Protein AF-A0A0J1E9P4-F1 (afdb_monomer_lite)

Organism: Rhodopirellula islandica (NCBI:txid595434)

Radius of gyration: 26.01 Å; chains: 1; bounding box: 64×40×76 Å

Foldseek 3Di:
DVLLVLLLVQLVVLLVVLVCCLVCVLLLLQQPAPSVDLLSSLLSSLVSLLLSLLSNQADSVVSLVSLLVVLVVQLVVLVVCLVVVPPNVVPGPPDPRCPSNVVSVVSNVVSVVCVPPDDDDDDDDPVVVCVRRVVSNVVSNVRSVCSSVSSSVSVCVCCPPVNNHPPQAPSLAQHFDVCCVPPLVVVLADPQFWAKEWEAELPDPVLQVLQVLCCVLCVPVLVPHWYWAWQFDVQWIAIDTSHHDVDDDDRDPSRIDGDDDDGRRDAQPRKIFTTGSSGTNAIDHDPRSVVLSVPSCSNVVRNVSNVD

pLDDT: mean 75.36, std 14.4, range [33.94, 95.38]

Sequence (308 aa):
MLFDAGRICLSVLLMLTAALKMLGASAVLGSGGLLASPVRLSLAVGFEVFAAVLIAMAPPRFAHRFALLVFSALACIAAWAWLTQADCGCFGARTPKGVPLIVDLAVVGLLLCSRGLGQHQLREGFNLLRRHLFMPAGIAVTAGLLAAGGTMWQIERISSPNEIPTWFGDNLIGMWFPLLCDEKFAEAMPATGDALVVMLRPDCEHCREVAAEWESRNAGQRDALSVIGISVAEGRWTVMPNEVSPMPIGAGDEFVITWEDTEEPFIAAPTFIAVRDRIVVGVATGKDASELIETNDWIRKLFGAADE

Secondary structure (DSSP, 8-state):
-HHHHHHHHHHHHHHHHHHHHHHTHHHHHHTTSTT-SHHHHHHHHHHHHHHHHHHHHS-HHHHHHHHHHHHHHHHHHHHHHHHHT---GGG-TTSPTTHHHHHHHHHHHHHHHHGGG--------HHHHHHHHHHHHHHHHHHHHHHHHHHHHHHHHHTSTTS--TTSSGGGTTSB-GGGGSHHHHHHS-TT--EEEEEE-TT-HHHHHHHHHHHHHHTTTTTTS-EEEEEEETTEEEEEET---SS-SS--GGGEEE-SSS-PPP--SSEEEEEETTEEEEEEETHHHHHHHHSTTHHHHHHHTT--

Structure (mmCIF, N/CA/C/O backbone):
data_AF-A0A0J1E9P4-F1
#
_entry.id   AF-A0A0J1E9P4-F1
#
loop_
_atom_site.group_PDB
_atom_site.id
_atom_site.type_symbol
_atom_site.label_atom_id
_atom_site.label_alt_id
_atom_site.label_comp_id
_atom_site.label_asym_id
_atom_site.label_entity_id
_atom_site.label_seq_id
_atom_site.pdbx_PDB_ins_code
_atom_site.Cartn_x
_atom_site.Cartn_y
_atom_site.Cartn_z
_atom_site.occupancy
_atom_site.B_iso_or_equiv
_atom_site.auth_seq_id
_atom_site.auth_comp_id
_atom_site.auth_asym_id
_atom_site.auth_atom_id
_atom_site.pdbx_PDB_model_num
ATOM 1 N N . MET A 1 1 ? 11.307 -2.568 -37.250 1.00 51.44 1 MET A N 1
ATOM 2 C CA . MET A 1 1 ? 9.830 -2.506 -37.134 1.00 51.44 1 MET A CA 1
ATOM 3 C C . MET A 1 1 ? 9.288 -3.374 -36.000 1.00 51.44 1 MET A C 1
ATOM 5 O O . MET A 1 1 ? 8.911 -2.793 -34.996 1.00 51.44 1 MET A O 1
ATOM 9 N N . LEU A 1 2 ? 9.287 -4.717 -36.074 1.00 57.09 2 LEU A N 1
ATOM 10 C CA . LEU A 1 2 ? 8.766 -5.574 -34.980 1.00 57.09 2 LEU A CA 1
ATOM 11 C C . LEU A 1 2 ? 9.495 -5.370 -33.636 1.00 57.09 2 LEU A C 1
ATOM 13 O O . LEU A 1 2 ? 8.858 -5.259 -32.593 1.00 57.09 2 LEU A O 1
ATOM 17 N N . PHE A 1 3 ? 10.825 -5.249 -33.671 1.00 64.19 3 PHE A N 1
ATOM 18 C CA . PHE A 1 3 ? 11.626 -4.976 -32.474 1.00 64.19 3 PHE A CA 1
ATOM 19 C C . PHE A 1 3 ? 11.358 -3.578 -31.883 1.00 64.19 3 PHE A C 1
ATOM 21 O O . PHE A 1 3 ? 11.290 -3.420 -30.667 1.00 64.19 3 PHE A O 1
ATOM 28 N N . ASP A 1 4 ? 11.148 -2.571 -32.736 1.00 71.38 4 ASP A N 1
ATOM 29 C CA . ASP A 1 4 ? 10.862 -1.200 -32.293 1.00 71.38 4 ASP A CA 1
ATOM 30 C C . ASP A 1 4 ? 9.497 -1.106 -31.606 1.00 71.38 4 ASP A C 1
ATOM 32 O O . ASP A 1 4 ? 9.381 -0.464 -30.564 1.00 71.38 4 ASP A O 1
ATOM 36 N N . ALA A 1 5 ? 8.490 -1.809 -32.137 1.00 79.38 5 ALA A N 1
ATOM 37 C CA . ALA A 1 5 ? 7.164 -1.895 -31.534 1.00 79.38 5 ALA A CA 1
ATOM 38 C C . ALA A 1 5 ? 7.195 -2.613 -30.173 1.00 79.38 5 ALA A C 1
ATOM 40 O O . ALA A 1 5 ? 6.628 -2.109 -29.206 1.00 79.38 5 ALA A O 1
ATOM 41 N N . GLY A 1 6 ? 7.914 -3.739 -30.062 1.00 81.69 6 GLY A N 1
ATOM 42 C CA . GLY A 1 6 ? 8.057 -4.471 -28.796 1.00 81.69 6 GLY A CA 1
ATOM 43 C C . GLY A 1 6 ? 8.773 -3.659 -27.713 1.00 81.69 6 GLY A C 1
ATOM 44 O O . GLY A 1 6 ? 8.356 -3.648 -26.557 1.00 81.69 6 GLY A O 1
ATOM 45 N N . ARG A 1 7 ? 9.807 -2.906 -28.096 1.00 83.75 7 ARG A N 1
ATOM 46 C CA . ARG A 1 7 ? 10.549 -2.009 -27.201 1.00 83.75 7 ARG A CA 1
ATOM 47 C C . ARG A 1 7 ? 9.686 -0.866 -26.667 1.00 83.75 7 ARG A C 1
ATOM 49 O O . ARG A 1 7 ? 9.737 -0.570 -25.476 1.00 83.75 7 ARG A O 1
ATOM 56 N N . ILE A 1 8 ? 8.898 -0.238 -27.539 1.00 86.69 8 ILE A N 1
ATOM 57 C CA . ILE A 1 8 ? 7.969 0.829 -27.148 1.00 86.69 8 ILE A CA 1
ATOM 58 C C . ILE A 1 8 ? 6.875 0.261 -26.244 1.00 86.69 8 ILE A C 1
ATOM 60 O O . ILE A 1 8 ? 6.605 0.839 -25.199 1.00 86.69 8 ILE A O 1
ATOM 64 N N . CYS A 1 9 ? 6.306 -0.897 -26.586 1.00 88.31 9 CYS A N 1
ATOM 65 C CA . CYS A 1 9 ? 5.292 -1.554 -25.763 1.00 88.31 9 CYS A CA 1
ATOM 66 C C . CYS A 1 9 ? 5.812 -1.867 -24.352 1.00 88.31 9 CYS A C 1
ATOM 68 O O . CYS A 1 9 ? 5.126 -1.593 -23.373 1.00 88.31 9 CYS A O 1
ATOM 70 N N . LEU A 1 10 ? 7.038 -2.390 -24.240 1.00 88.56 10 LEU A N 1
ATOM 71 C CA . LEU A 1 10 ? 7.665 -2.689 -22.953 1.00 88.56 10 LEU A CA 1
ATOM 72 C C . LEU A 1 10 ? 7.911 -1.423 -22.122 1.00 88.56 10 LEU A C 1
ATOM 74 O O . LEU A 1 10 ? 7.668 -1.413 -20.920 1.00 88.56 10 LEU A O 1
ATOM 78 N N . SER A 1 11 ? 8.362 -0.347 -22.770 1.00 91.06 11 SER A N 1
ATOM 79 C CA . SER A 1 11 ? 8.547 0.958 -22.129 1.00 91.06 11 SER A CA 1
ATOM 80 C C . SER A 1 11 ? 7.221 1.535 -21.621 1.00 91.06 11 SER A C 1
ATOM 82 O O . SER A 1 11 ? 7.130 1.939 -20.465 1.00 91.06 11 SER A O 1
ATOM 84 N N . VAL A 1 12 ? 6.168 1.503 -22.443 1.00 91.12 12 VAL A N 1
ATOM 85 C CA . VAL A 1 12 ? 4.822 1.959 -22.060 1.00 91.12 12 VAL A CA 1
ATOM 86 C C . VAL A 1 12 ? 4.275 1.140 -20.894 1.00 91.12 12 VAL A C 1
ATOM 88 O O . VAL A 1 12 ? 3.722 1.716 -19.962 1.00 91.12 12 VAL A O 1
ATOM 91 N N . LEU A 1 13 ? 4.464 -0.182 -20.910 1.00 89.75 13 LEU A N 1
ATOM 92 C CA . LEU A 1 13 ? 4.028 -1.053 -19.822 1.00 89.75 13 LEU A CA 1
ATOM 93 C C . LEU A 1 13 ? 4.714 -0.681 -18.501 1.00 89.75 13 LEU A C 1
ATOM 95 O O . LEU A 1 13 ? 4.027 -0.510 -17.502 1.00 89.75 13 LEU A O 1
ATOM 99 N N . LEU A 1 14 ? 6.037 -0.486 -18.509 1.00 91.06 14 LEU A N 1
ATOM 100 C CA . LEU A 1 14 ? 6.797 -0.066 -17.324 1.00 91.06 14 LEU A CA 1
ATOM 101 C C . LEU A 1 14 ? 6.376 1.322 -16.812 1.00 91.06 14 LEU A C 1
ATOM 103 O O . LEU A 1 14 ? 6.280 1.539 -15.608 1.00 91.06 14 LEU A O 1
ATOM 107 N N . MET A 1 15 ? 6.078 2.264 -17.711 1.00 91.38 15 MET A N 1
ATOM 108 C CA . MET A 1 15 ? 5.541 3.573 -17.316 1.00 91.38 15 MET A CA 1
ATOM 109 C C . MET A 1 15 ? 4.156 3.451 -16.678 1.00 91.38 15 MET A C 1
ATOM 111 O O . MET A 1 15 ? 3.872 4.127 -15.690 1.00 91.38 15 MET A O 1
ATOM 115 N N . LEU A 1 16 ? 3.297 2.583 -17.219 1.00 90.25 16 LEU A N 1
ATOM 116 C CA . LEU A 1 16 ? 1.965 2.336 -16.675 1.00 90.25 16 LEU A CA 1
ATOM 117 C C . LEU A 1 16 ? 2.051 1.688 -15.287 1.00 90.25 16 LEU A C 1
ATOM 119 O O . LEU A 1 16 ? 1.357 2.121 -14.372 1.00 90.25 16 LEU A O 1
ATOM 123 N N . THR A 1 17 ? 2.925 0.695 -15.097 1.00 88.62 17 THR A N 1
ATOM 124 C CA . THR A 1 17 ? 3.113 0.059 -13.785 1.00 88.62 17 THR A CA 1
ATOM 125 C C . THR A 1 17 ? 3.684 1.025 -12.755 1.00 88.62 17 THR A C 1
ATOM 127 O O . THR A 1 17 ? 3.263 0.976 -11.599 1.00 88.62 17 THR A O 1
ATOM 130 N N . ALA A 1 18 ? 4.587 1.918 -13.163 1.00 88.62 18 ALA A N 1
ATOM 131 C CA . ALA A 1 18 ? 5.141 2.956 -12.303 1.00 88.62 18 ALA A CA 1
ATOM 132 C C . ALA A 1 18 ? 4.056 3.957 -11.876 1.00 88.62 18 ALA A C 1
ATOM 134 O O . ALA A 1 18 ? 3.918 4.256 -10.691 1.00 88.62 18 ALA A O 1
ATOM 135 N N . ALA A 1 19 ? 3.232 4.413 -12.826 1.00 90.31 19 ALA A N 1
ATOM 136 C CA . ALA A 1 19 ? 2.117 5.316 -12.555 1.00 90.31 19 ALA A CA 1
ATOM 137 C C . ALA A 1 19 ? 1.072 4.677 -11.628 1.00 90.31 19 ALA A C 1
ATOM 139 O O . ALA A 1 19 ? 0.633 5.314 -10.675 1.00 90.31 19 ALA A O 1
ATOM 140 N N . LEU A 1 20 ? 0.715 3.408 -11.854 1.00 86.31 20 LEU A N 1
ATOM 141 C CA . LEU A 1 20 ? -0.214 2.677 -10.989 1.00 86.31 20 LEU A CA 1
ATOM 142 C C . LEU A 1 20 ? 0.324 2.528 -9.559 1.00 86.31 20 LEU A C 1
ATOM 144 O O . LEU A 1 20 ? -0.437 2.700 -8.613 1.00 86.31 20 LEU A O 1
ATOM 148 N N . LYS A 1 21 ? 1.627 2.269 -9.382 1.00 86.00 21 LYS A N 1
ATOM 149 C CA . LYS A 1 21 ? 2.263 2.212 -8.053 1.00 86.00 21 LYS A CA 1
ATOM 150 C C . LYS A 1 21 ? 2.298 3.571 -7.359 1.00 86.00 21 LYS A C 1
ATOM 152 O O . LYS A 1 21 ? 2.090 3.635 -6.154 1.00 86.00 21 LYS A O 1
ATOM 157 N N . MET A 1 22 ? 2.552 4.640 -8.111 1.00 83.88 22 MET A N 1
ATOM 158 C CA . MET A 1 22 ? 2.572 6.002 -7.581 1.00 83.88 22 MET A CA 1
ATOM 159 C C . MET A 1 22 ? 1.169 6.469 -7.163 1.00 83.88 22 MET A C 1
ATOM 161 O O . MET A 1 22 ? 1.009 7.026 -6.082 1.00 83.88 22 MET A O 1
ATOM 165 N N . LEU A 1 23 ? 0.145 6.219 -7.989 1.00 81.62 23 LEU A N 1
ATOM 166 C CA . LEU A 1 23 ? -1.247 6.587 -7.696 1.00 81.62 23 LEU A CA 1
ATOM 167 C C . LEU A 1 23 ? -1.871 5.693 -6.615 1.00 81.62 23 LEU A C 1
ATOM 169 O O . LEU A 1 23 ? -2.637 6.173 -5.789 1.00 81.62 23 LEU A O 1
ATOM 173 N N . GLY A 1 24 ? -1.528 4.404 -6.605 1.00 75.00 24 GLY A N 1
ATOM 174 C CA . GLY A 1 24 ? -1.976 3.421 -5.618 1.00 75.00 24 GLY A CA 1
ATOM 175 C C . GLY A 1 24 ? -1.042 3.273 -4.416 1.00 75.00 24 GLY A C 1
ATOM 176 O O . GLY A 1 24 ? -1.053 2.218 -3.782 1.00 75.00 24 GLY A O 1
ATOM 177 N N . ALA A 1 25 ? -0.210 4.277 -4.118 1.00 76.25 25 ALA A N 1
ATOM 178 C CA . ALA A 1 25 ? 0.846 4.166 -3.112 1.00 76.25 25 ALA A CA 1
ATOM 179 C C . ALA A 1 25 ? 0.311 3.762 -1.729 1.00 76.25 25 ALA A C 1
ATOM 181 O O . ALA A 1 25 ? 0.909 2.912 -1.079 1.00 76.25 25 ALA A O 1
ATOM 182 N N . SER A 1 26 ? -0.846 4.285 -1.314 1.00 66.50 26 SER A N 1
ATOM 183 C CA . SER A 1 26 ? -1.499 3.920 -0.047 1.00 66.50 26 SER A CA 1
ATOM 184 C C . SER A 1 26 ? -1.820 2.425 0.039 1.00 66.50 26 SER A C 1
ATOM 186 O O . SER A 1 26 ? -1.438 1.762 1.000 1.00 66.50 26 SER A O 1
ATOM 188 N N . ALA A 1 27 ? -2.451 1.871 -0.998 1.00 65.69 27 ALA A N 1
ATOM 189 C CA . ALA A 1 27 ? -2.798 0.455 -1.061 1.00 65.69 27 ALA A CA 1
ATOM 190 C C . ALA A 1 27 ? -1.552 -0.445 -1.105 1.00 65.69 27 ALA A C 1
ATOM 192 O O . ALA A 1 27 ? -1.532 -1.513 -0.496 1.00 65.69 27 ALA A O 1
ATOM 193 N N . VAL A 1 28 ? -0.494 -0.018 -1.804 1.00 68.25 28 VAL A N 1
ATOM 194 C CA . VAL A 1 28 ? 0.769 -0.768 -1.869 1.00 68.25 28 VAL A CA 1
ATOM 195 C C . VAL A 1 28 ? 1.484 -0.753 -0.516 1.00 68.25 28 VAL A C 1
ATOM 197 O O . VAL A 1 28 ? 1.951 -1.805 -0.075 1.00 68.25 28 VAL A O 1
ATOM 200 N N . LEU A 1 29 ? 1.512 0.395 0.166 1.00 67.50 29 LEU A N 1
ATOM 201 C CA . LEU A 1 29 ? 2.103 0.538 1.497 1.00 67.50 29 LEU A CA 1
ATOM 202 C C . LEU A 1 29 ? 1.351 -0.286 2.553 1.00 67.50 29 LEU A C 1
ATOM 204 O O . LEU A 1 29 ? 1.986 -0.990 3.334 1.00 67.50 29 LEU A O 1
ATOM 208 N N . GLY A 1 30 ? 0.015 -0.292 2.512 1.00 55.44 30 GLY A N 1
ATOM 209 C CA . GLY A 1 30 ? -0.826 -1.074 3.427 1.00 55.44 30 GLY A CA 1
ATOM 210 C C . GLY A 1 30 ? -0.816 -2.588 3.180 1.00 55.44 30 GLY A C 1
ATOM 211 O O . GLY A 1 30 ? -1.241 -3.357 4.032 1.00 55.44 30 GLY A O 1
ATOM 212 N N . SER A 1 31 ? -0.301 -3.052 2.037 1.00 59.81 31 SER A N 1
ATOM 213 C CA . SER A 1 31 ? -0.363 -4.470 1.651 1.00 59.81 31 SER A CA 1
ATOM 214 C C . SER A 1 31 ? 0.650 -5.397 2.346 1.00 59.81 31 SER A C 1
ATOM 216 O O . SER A 1 31 ? 0.695 -6.586 2.022 1.00 59.81 31 SER A O 1
ATOM 218 N N . GLY A 1 32 ? 1.491 -4.869 3.247 1.00 55.84 32 GLY A N 1
ATOM 219 C CA . GLY A 1 32 ? 2.458 -5.646 4.043 1.00 55.84 32 GLY A CA 1
ATOM 220 C C . GLY A 1 32 ? 3.611 -6.284 3.250 1.00 55.84 32 GLY A C 1
ATOM 221 O O . GLY A 1 32 ? 4.328 -7.134 3.771 1.00 55.84 32 GLY A O 1
ATOM 222 N N . GLY A 1 33 ? 3.792 -5.914 1.979 1.00 62.91 33 GLY A N 1
ATOM 223 C CA . GLY A 1 33 ? 4.762 -6.527 1.072 1.00 62.91 33 GLY A CA 1
ATOM 224 C C . GLY A 1 33 ? 6.170 -5.902 1.022 1.00 62.91 33 GLY A C 1
ATOM 225 O O . GLY A 1 33 ? 6.517 -5.005 1.781 1.00 62.91 33 GLY A O 1
ATOM 226 N N . LEU A 1 34 ? 7.016 -6.331 0.071 1.00 66.38 34 LEU A N 1
ATOM 227 C CA . LEU A 1 34 ? 8.376 -5.794 -0.130 1.00 66.38 34 LEU A CA 1
ATOM 228 C C . LEU A 1 34 ? 8.359 -4.286 -0.429 1.00 66.38 34 LEU A C 1
ATOM 230 O O . LEU A 1 34 ? 9.276 -3.568 -0.030 1.00 66.38 34 LEU A O 1
ATOM 234 N N . LEU A 1 35 ? 7.308 -3.819 -1.107 1.00 72.06 35 LEU A N 1
ATOM 235 C CA . LEU A 1 35 ? 7.077 -2.408 -1.409 1.00 72.06 35 LEU A CA 1
ATOM 236 C C . LEU A 1 35 ? 6.314 -1.667 -0.298 1.00 72.06 35 LEU A C 1
ATOM 238 O O . LEU A 1 35 ? 5.990 -0.502 -0.489 1.00 72.06 35 LEU A O 1
ATOM 242 N N . ALA A 1 36 ? 6.075 -2.286 0.866 1.00 66.56 36 ALA A N 1
ATOM 243 C CA . ALA A 1 36 ? 5.394 -1.640 1.994 1.00 66.56 36 ALA A CA 1
ATOM 244 C C . ALA A 1 36 ? 6.225 -0.542 2.685 1.00 66.56 36 ALA A C 1
ATOM 246 O O . ALA A 1 36 ? 5.761 0.121 3.603 1.00 66.56 36 ALA A O 1
ATOM 247 N N . SER A 1 37 ? 7.468 -0.332 2.247 1.00 77.50 37 SER A N 1
ATOM 248 C CA . SER A 1 37 ? 8.304 0.777 2.699 1.00 77.50 37 SER A CA 1
ATOM 249 C C . SER A 1 37 ? 8.244 1.922 1.684 1.00 77.50 37 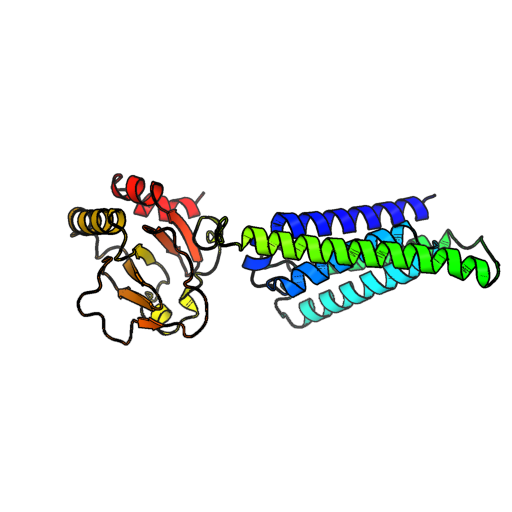SER A C 1
ATOM 251 O O . SER A 1 37 ? 8.522 1.672 0.506 1.00 77.50 37 SER A O 1
ATOM 253 N N . PRO A 1 38 ? 8.007 3.176 2.118 1.00 78.00 38 PRO A N 1
ATOM 254 C CA . PRO A 1 38 ? 8.042 4.355 1.250 1.00 78.00 38 PRO A CA 1
ATOM 255 C C . PRO A 1 38 ? 9.308 4.446 0.397 1.00 78.00 38 PRO A C 1
ATOM 257 O O . PRO A 1 38 ? 9.245 4.669 -0.811 1.00 78.00 38 PRO A O 1
ATOM 260 N N . VAL A 1 39 ? 10.462 4.166 1.009 1.00 83.44 39 VAL A N 1
ATOM 261 C CA . VAL A 1 39 ? 11.764 4.172 0.332 1.00 83.44 39 VAL A CA 1
ATOM 262 C C . VAL A 1 39 ? 11.820 3.090 -0.745 1.00 83.44 39 VAL A C 1
ATOM 264 O O . VAL A 1 39 ? 12.244 3.353 -1.867 1.00 83.44 39 VAL A O 1
ATOM 267 N N . ARG A 1 40 ? 11.364 1.869 -0.441 1.00 83.56 40 ARG A N 1
ATOM 268 C CA . ARG A 1 40 ? 11.386 0.757 -1.405 1.00 83.56 40 ARG A CA 1
ATOM 269 C C . ARG A 1 40 ? 10.411 0.985 -2.558 1.00 83.56 40 ARG A C 1
ATOM 271 O O . ARG A 1 40 ? 10.771 0.716 -3.700 1.00 83.56 40 ARG A O 1
ATOM 278 N N . LEU A 1 41 ? 9.219 1.513 -2.276 1.00 83.88 41 LEU A N 1
ATOM 279 C CA . LEU A 1 41 ? 8.231 1.882 -3.289 1.00 83.88 41 LEU A CA 1
ATOM 280 C C . LEU A 1 41 ? 8.761 2.987 -4.212 1.00 83.88 41 LEU A C 1
ATOM 282 O O . LEU A 1 41 ? 8.722 2.834 -5.431 1.00 83.88 41 LEU A O 1
ATOM 286 N N . SER A 1 42 ? 9.323 4.054 -3.640 1.00 90.00 42 SER A N 1
ATOM 287 C CA . SER A 1 42 ? 9.941 5.155 -4.387 1.00 90.00 42 SER A CA 1
ATOM 288 C C . SER A 1 42 ? 11.083 4.666 -5.287 1.00 90.00 42 SER A C 1
ATOM 290 O O . SER A 1 42 ? 11.122 4.996 -6.474 1.00 90.00 42 SER A O 1
ATOM 292 N N . LEU A 1 43 ? 11.968 3.805 -4.768 1.00 89.31 43 LEU A N 1
ATOM 293 C CA . LEU A 1 43 ? 13.049 3.203 -5.553 1.00 89.31 43 LEU A CA 1
ATOM 294 C C . LEU A 1 43 ? 12.523 2.309 -6.681 1.00 89.31 43 LEU A C 1
ATOM 296 O O . LEU A 1 43 ? 13.064 2.355 -7.784 1.00 89.31 43 LEU A O 1
ATOM 300 N N . ALA A 1 44 ? 11.473 1.522 -6.434 1.00 90.38 44 ALA A N 1
ATOM 301 C CA . ALA A 1 44 ? 10.862 0.673 -7.453 1.00 90.38 44 ALA A CA 1
ATOM 302 C C . ALA A 1 44 ? 10.238 1.504 -8.586 1.00 90.38 44 ALA A C 1
ATOM 304 O O . ALA A 1 44 ? 10.522 1.249 -9.756 1.00 90.38 44 ALA A O 1
ATOM 305 N N . VAL A 1 45 ? 9.461 2.540 -8.253 1.00 91.44 45 VAL A N 1
ATOM 306 C CA . VAL A 1 45 ? 8.872 3.464 -9.239 1.00 91.44 45 VAL A CA 1
ATOM 307 C C . VAL A 1 45 ? 9.963 4.195 -10.026 1.00 91.44 45 VAL A C 1
ATOM 309 O O . VAL A 1 45 ? 9.912 4.253 -11.256 1.00 91.44 45 VAL A O 1
ATOM 312 N N . GLY A 1 46 ? 10.989 4.702 -9.338 1.00 93.12 46 GLY A N 1
ATOM 313 C CA . GLY A 1 46 ? 12.127 5.363 -9.973 1.00 93.12 46 GLY A CA 1
ATOM 314 C C . GLY A 1 46 ? 12.890 4.442 -10.925 1.00 93.12 46 GLY A C 1
ATOM 315 O O . GLY A 1 46 ? 13.234 4.847 -12.038 1.00 93.12 46 GLY A O 1
ATOM 316 N N . PHE A 1 47 ? 13.115 3.188 -10.527 1.00 94.19 47 PHE A N 1
ATOM 317 C CA . PHE A 1 47 ? 13.766 2.189 -11.368 1.00 94.19 47 PHE A CA 1
ATOM 318 C C . PHE A 1 47 ? 12.923 1.813 -12.593 1.00 94.19 47 PHE A C 1
ATOM 320 O O . PHE A 1 47 ? 13.473 1.698 -13.687 1.00 94.19 47 PHE A O 1
ATOM 327 N N . GLU A 1 48 ? 11.604 1.662 -12.451 1.00 92.75 48 GLU A N 1
ATOM 328 C CA . GLU A 1 48 ? 10.705 1.367 -13.575 1.00 92.75 48 GLU A CA 1
ATOM 329 C C . GLU A 1 48 ? 10.707 2.490 -14.615 1.00 92.75 48 GLU A C 1
ATOM 331 O O . GLU A 1 48 ? 10.854 2.220 -15.809 1.00 92.75 48 GLU A O 1
ATOM 336 N N . VAL A 1 49 ? 10.647 3.750 -14.176 1.00 94.31 49 VAL A N 1
ATOM 337 C CA . VAL A 1 49 ? 10.728 4.919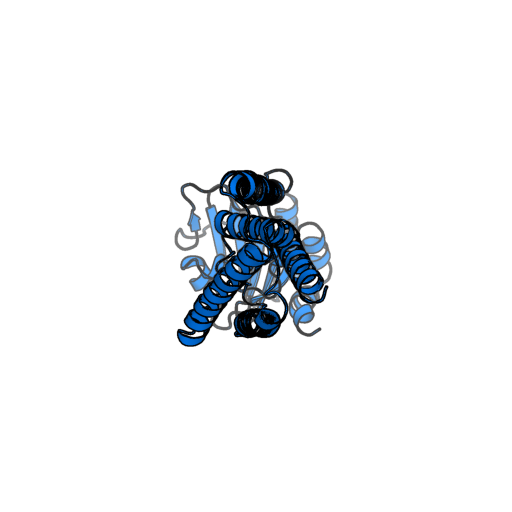 -15.068 1.00 94.31 49 VAL A CA 1
ATOM 338 C C . VAL A 1 49 ? 12.108 5.015 -15.722 1.00 94.31 49 VAL A C 1
ATOM 340 O O . VAL A 1 49 ? 12.203 5.218 -16.935 1.00 94.31 49 VAL A O 1
ATOM 343 N N . PHE A 1 50 ? 13.184 4.804 -14.958 1.00 95.38 50 PHE A N 1
ATOM 344 C CA . PHE A 1 50 ? 14.545 4.728 -15.495 1.00 95.38 50 PHE A CA 1
ATOM 345 C C . PHE A 1 50 ? 14.647 3.662 -16.594 1.00 95.38 50 PHE A C 1
ATOM 347 O O . PHE A 1 50 ? 15.115 3.944 -17.700 1.00 95.38 50 PHE A O 1
ATOM 354 N N . ALA A 1 51 ? 14.176 2.446 -16.315 1.00 93.75 51 ALA A N 1
ATOM 355 C CA . ALA A 1 51 ? 14.229 1.334 -17.250 1.00 93.75 51 ALA A CA 1
ATOM 356 C C . ALA A 1 51 ? 13.381 1.610 -18.498 1.00 93.75 51 ALA A C 1
ATOM 358 O O . ALA A 1 51 ? 13.856 1.382 -19.611 1.00 93.75 51 ALA A O 1
ATOM 359 N N . ALA A 1 52 ? 12.174 2.158 -18.342 1.00 94.00 52 ALA A N 1
ATOM 360 C CA . ALA A 1 52 ? 11.287 2.501 -19.447 1.00 94.00 52 ALA A CA 1
ATOM 361 C C . ALA A 1 52 ? 11.924 3.510 -20.411 1.00 94.00 52 ALA A C 1
ATOM 363 O O . ALA A 1 52 ? 11.947 3.283 -21.627 1.00 94.00 52 ALA A O 1
ATOM 364 N N . VAL A 1 53 ? 12.474 4.603 -19.876 1.00 93.06 53 VAL A N 1
ATOM 365 C CA . VAL A 1 53 ? 13.123 5.662 -20.661 1.00 93.06 53 VAL A CA 1
ATOM 366 C C . VAL A 1 53 ? 14.387 5.133 -21.334 1.00 93.06 53 VAL A C 1
ATOM 368 O O . VAL A 1 53 ? 14.600 5.361 -22.529 1.00 93.06 53 VAL A O 1
ATOM 371 N N . LEU A 1 54 ? 15.203 4.365 -20.607 1.00 91.81 54 LEU A N 1
ATOM 372 C CA . LEU A 1 54 ? 16.431 3.795 -21.151 1.00 91.81 54 LEU A CA 1
ATOM 373 C C . LEU A 1 54 ? 16.138 2.794 -22.274 1.00 91.81 54 LEU A C 1
ATOM 375 O O . LEU A 1 54 ? 16.788 2.839 -23.315 1.00 91.81 54 LEU A O 1
ATOM 379 N N . ILE A 1 55 ? 15.133 1.931 -22.110 1.00 90.44 55 ILE A N 1
ATOM 380 C CA . ILE A 1 55 ? 14.704 0.977 -23.139 1.00 90.44 55 ILE A CA 1
ATOM 381 C C . ILE A 1 55 ? 14.190 1.718 -24.379 1.00 90.44 55 ILE A C 1
ATOM 383 O O . ILE A 1 55 ? 14.556 1.345 -25.493 1.00 90.44 55 ILE A O 1
ATOM 387 N N . ALA A 1 56 ? 13.408 2.789 -24.222 1.00 90.31 56 ALA A N 1
ATOM 388 C CA . ALA A 1 56 ? 12.880 3.556 -25.351 1.00 90.31 56 ALA A CA 1
ATOM 389 C C . ALA A 1 56 ? 13.971 4.300 -26.142 1.00 90.31 56 ALA A C 1
ATOM 391 O O . ALA A 1 56 ? 13.942 4.316 -27.376 1.00 90.31 56 ALA A O 1
ATOM 392 N N . MET A 1 57 ? 14.936 4.907 -25.448 1.00 86.94 57 MET A N 1
ATOM 393 C CA . MET A 1 57 ? 15.876 5.858 -26.050 1.00 86.94 57 MET A CA 1
ATOM 394 C C . MET A 1 57 ? 17.247 5.268 -26.392 1.00 86.94 57 MET A C 1
ATOM 396 O O . MET A 1 57 ? 17.917 5.772 -27.294 1.00 86.94 57 MET A O 1
ATOM 400 N N . ALA A 1 58 ? 17.697 4.224 -25.690 1.00 86.25 58 ALA A N 1
ATOM 401 C CA . ALA A 1 58 ? 19.027 3.668 -25.907 1.00 86.25 58 ALA A CA 1
ATOM 402 C C . ALA A 1 58 ? 19.132 2.912 -27.247 1.00 86.25 58 ALA A C 1
ATOM 404 O O . ALA A 1 58 ? 18.121 2.474 -27.812 1.00 86.25 58 ALA A O 1
ATOM 405 N N . PRO A 1 59 ? 20.362 2.699 -27.757 1.00 84.62 59 PRO A N 1
ATOM 406 C CA . PRO A 1 59 ? 20.581 1.924 -28.970 1.00 84.62 59 PRO A CA 1
ATOM 407 C C . PRO A 1 59 ? 19.937 0.531 -28.875 1.00 84.62 59 PRO A C 1
ATOM 409 O O . PRO A 1 59 ? 20.072 -0.117 -27.832 1.00 84.62 59 PRO A O 1
ATOM 412 N N . PRO A 1 60 ? 19.314 0.011 -29.951 1.00 82.62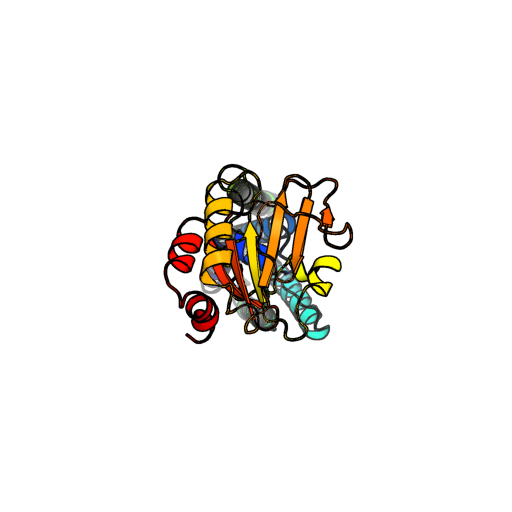 60 PRO A N 1
ATOM 413 C CA . PRO A 1 60 ? 18.513 -1.218 -29.916 1.00 82.62 60 PRO A CA 1
ATOM 414 C C . PRO A 1 60 ? 19.211 -2.412 -29.258 1.00 82.62 60 PRO A C 1
ATOM 416 O O . PRO A 1 60 ? 18.627 -3.104 -28.430 1.00 82.62 60 PRO A O 1
ATOM 419 N N . ARG A 1 61 ? 20.499 -2.622 -29.561 1.00 82.06 61 ARG A N 1
ATOM 420 C CA . ARG A 1 61 ? 21.299 -3.718 -28.987 1.00 82.06 61 ARG A CA 1
ATOM 421 C C . ARG A 1 61 ? 21.517 -3.571 -27.482 1.00 82.06 61 ARG A C 1
ATOM 423 O O . ARG A 1 61 ? 21.540 -4.575 -26.776 1.00 82.06 61 ARG A O 1
ATOM 430 N N . PHE A 1 62 ? 21.711 -2.343 -27.008 1.00 84.69 62 PHE A N 1
ATOM 431 C CA . PHE A 1 62 ? 21.882 -2.063 -25.587 1.00 84.69 62 PHE A CA 1
ATOM 432 C C . PHE A 1 62 ? 20.545 -2.185 -24.859 1.00 84.69 62 PHE A C 1
ATOM 434 O O . PHE A 1 62 ? 20.466 -2.941 -23.900 1.00 84.69 62 PHE A O 1
ATOM 441 N N . ALA A 1 63 ? 19.491 -1.541 -25.373 1.00 86.31 63 ALA A N 1
ATOM 442 C CA . ALA A 1 63 ? 18.134 -1.631 -24.832 1.00 86.31 63 ALA A CA 1
ATOM 443 C C . ALA A 1 63 ? 17.667 -3.090 -24.714 1.00 86.31 63 ALA A C 1
ATOM 445 O O . ALA A 1 63 ? 17.146 -3.488 -23.680 1.00 86.31 63 ALA A O 1
ATOM 446 N N . HIS A 1 64 ? 17.936 -3.911 -25.735 1.00 87.31 64 HIS A N 1
ATOM 447 C CA . HIS A 1 64 ? 17.627 -5.337 -25.721 1.00 87.31 64 HIS A CA 1
ATOM 448 C C . HIS A 1 64 ? 18.339 -6.095 -24.593 1.00 87.31 64 HIS A C 1
ATOM 450 O O . HIS A 1 64 ? 17.709 -6.837 -23.845 1.00 87.31 64 HIS A O 1
ATOM 456 N N . ARG A 1 65 ? 19.664 -5.921 -24.474 1.00 89.19 65 ARG A N 1
ATOM 457 C CA . ARG A 1 65 ? 20.474 -6.596 -23.447 1.00 89.19 65 ARG A CA 1
ATOM 458 C C . ARG A 1 65 ? 20.113 -6.125 -22.046 1.00 89.19 65 ARG A C 1
ATOM 460 O O . ARG A 1 65 ? 20.059 -6.943 -21.140 1.00 89.19 65 ARG A O 1
ATOM 467 N N . PHE A 1 66 ? 19.868 -4.829 -21.892 1.00 90.62 66 PHE A N 1
ATOM 468 C CA . PHE A 1 66 ? 19.433 -4.235 -20.640 1.00 90.62 66 PHE A CA 1
ATOM 469 C C . PHE A 1 66 ? 18.066 -4.786 -20.225 1.00 90.62 66 PHE A C 1
ATOM 471 O O . PHE A 1 66 ? 17.946 -5.300 -19.122 1.00 90.62 66 PHE A O 1
ATOM 478 N N . ALA A 1 67 ? 17.076 -4.786 -21.126 1.00 90.31 67 ALA A N 1
ATOM 479 C CA . ALA A 1 67 ? 15.764 -5.369 -20.856 1.00 90.31 67 ALA A CA 1
ATOM 480 C C . ALA A 1 67 ? 15.875 -6.855 -20.479 1.00 90.31 67 ALA A C 1
ATOM 482 O O . ALA A 1 67 ? 15.344 -7.265 -19.454 1.00 90.31 67 ALA A O 1
ATOM 483 N N . LEU A 1 68 ? 16.634 -7.650 -21.244 1.00 91.38 68 LEU A N 1
ATOM 484 C CA . LEU A 1 68 ? 16.876 -9.055 -20.905 1.00 91.38 68 LEU A CA 1
ATOM 485 C C . LEU A 1 68 ? 17.475 -9.211 -19.507 1.00 91.38 68 LEU A C 1
ATOM 487 O O . LEU A 1 68 ? 17.020 -10.064 -18.755 1.00 91.38 68 LEU A O 1
ATOM 491 N N . LEU A 1 69 ? 18.472 -8.399 -19.152 1.00 93.62 69 LEU A N 1
ATOM 492 C CA . LEU A 1 69 ? 19.118 -8.454 -17.843 1.00 93.62 69 LEU A CA 1
ATOM 493 C C . LEU A 1 69 ? 18.142 -8.109 -16.714 1.00 93.62 69 LEU A C 1
ATOM 495 O O . LEU A 1 69 ? 18.078 -8.845 -15.735 1.00 93.62 69 LEU A O 1
ATOM 499 N N . VAL A 1 70 ? 17.368 -7.032 -16.867 1.00 91.50 70 VAL A N 1
ATOM 500 C CA . VAL A 1 70 ? 16.393 -6.586 -15.863 1.00 91.50 70 VAL A CA 1
ATOM 501 C C . VAL A 1 70 ? 15.316 -7.644 -15.647 1.00 91.50 70 VAL A C 1
ATOM 503 O O . VAL A 1 70 ? 15.146 -8.111 -14.526 1.00 91.50 70 VAL A O 1
ATOM 506 N N . PHE A 1 71 ? 14.641 -8.087 -16.709 1.00 91.19 71 PHE A N 1
ATOM 507 C CA . PHE A 1 71 ? 13.553 -9.060 -16.584 1.00 91.19 71 PHE A CA 1
ATOM 508 C C . PHE A 1 71 ? 14.046 -10.457 -16.189 1.00 91.19 71 PHE A C 1
ATOM 510 O O . PHE A 1 71 ? 13.334 -11.175 -15.499 1.00 91.19 71 PHE A O 1
ATOM 517 N N . SER A 1 72 ? 15.285 -10.836 -16.531 1.00 93.00 72 SER A N 1
ATOM 518 C CA . SER A 1 72 ? 15.876 -12.080 -16.011 1.00 93.00 72 SER A CA 1
ATOM 519 C C . SER A 1 72 ? 16.168 -11.987 -14.514 1.00 93.00 72 SER A C 1
ATOM 521 O O . SER A 1 72 ? 15.929 -12.946 -13.788 1.00 93.00 72 SER A O 1
ATOM 523 N N . ALA A 1 73 ? 16.670 -10.845 -14.032 1.00 90.38 73 ALA A N 1
ATOM 524 C CA . ALA A 1 73 ? 16.896 -10.640 -12.604 1.00 90.38 73 ALA A CA 1
ATOM 525 C C . ALA A 1 73 ? 15.573 -10.651 -11.821 1.00 90.38 73 ALA A C 1
ATOM 527 O O . ALA A 1 73 ? 15.489 -11.317 -10.791 1.00 90.38 73 ALA A O 1
ATOM 528 N N . LEU A 1 74 ? 14.533 -9.986 -12.339 1.00 87.88 74 LEU A N 1
ATOM 529 C CA . LEU A 1 74 ? 13.188 -10.008 -11.758 1.00 87.88 74 LEU A CA 1
ATOM 530 C C . LEU A 1 74 ? 12.597 -11.425 -11.747 1.00 87.88 74 LEU A C 1
ATOM 532 O O . LEU A 1 74 ? 12.175 -11.883 -10.686 1.00 87.88 74 LEU A O 1
ATOM 536 N N . ALA A 1 75 ? 12.708 -12.171 -12.853 1.00 89.44 75 ALA A N 1
ATOM 537 C CA . ALA A 1 75 ? 12.294 -13.573 -12.914 1.00 89.44 75 ALA A CA 1
ATOM 538 C C . ALA A 1 75 ? 13.023 -14.436 -11.872 1.00 89.44 75 ALA A C 1
ATOM 540 O O . ALA A 1 75 ? 12.396 -15.259 -11.212 1.00 89.44 75 ALA A O 1
ATOM 541 N N . CYS A 1 76 ? 14.333 -14.244 -11.677 1.00 89.31 76 CYS A N 1
ATOM 542 C CA . CYS A 1 76 ? 15.094 -14.960 -10.649 1.00 89.31 76 CYS A CA 1
ATOM 543 C C . CYS A 1 76 ? 14.612 -14.628 -9.231 1.00 89.31 76 CYS A C 1
ATOM 545 O O . CYS A 1 76 ? 14.481 -15.535 -8.411 1.00 89.31 76 CYS A O 1
ATOM 547 N N . ILE A 1 77 ? 14.329 -13.355 -8.938 1.00 83.81 77 ILE A N 1
ATOM 548 C CA . ILE A 1 77 ? 13.793 -12.924 -7.638 1.00 83.81 77 ILE A CA 1
ATOM 549 C C . ILE A 1 77 ? 12.401 -13.529 -7.413 1.00 83.81 77 ILE A C 1
ATOM 551 O O . ILE A 1 77 ? 12.136 -14.088 -6.348 1.00 83.81 77 ILE A O 1
ATOM 555 N N . ALA A 1 78 ? 11.533 -13.476 -8.425 1.00 82.56 78 ALA A N 1
ATOM 556 C CA . ALA A 1 78 ? 10.190 -14.040 -8.372 1.00 82.56 78 ALA A CA 1
ATOM 557 C C . ALA A 1 78 ? 10.214 -15.572 -8.217 1.00 82.56 78 ALA A C 1
ATOM 559 O O . ALA A 1 78 ? 9.439 -16.124 -7.439 1.00 82.56 78 ALA A O 1
ATOM 560 N N . ALA A 1 79 ? 11.132 -16.260 -8.903 1.00 86.88 79 ALA A N 1
ATOM 561 C CA . ALA A 1 79 ? 11.324 -17.703 -8.789 1.00 86.88 79 ALA A CA 1
ATOM 562 C C . ALA A 1 79 ? 11.868 -18.104 -7.416 1.00 86.88 79 ALA A C 1
ATOM 564 O O . ALA A 1 79 ? 11.359 -19.048 -6.815 1.00 86.88 79 ALA A O 1
ATOM 565 N N . TRP A 1 80 ? 12.873 -17.385 -6.902 1.00 84.81 80 TRP A N 1
ATOM 566 C CA . TRP A 1 80 ? 13.410 -17.622 -5.562 1.00 84.81 80 TRP A CA 1
ATOM 567 C C . TRP A 1 80 ? 12.306 -17.532 -4.516 1.00 84.81 80 TRP A C 1
ATOM 569 O O . TRP A 1 80 ? 12.161 -18.435 -3.697 1.00 84.81 80 TRP A O 1
ATOM 579 N N . ALA A 1 81 ? 11.493 -16.483 -4.580 1.00 74.62 81 ALA A N 1
ATOM 580 C CA . ALA A 1 81 ? 10.463 -16.280 -3.584 1.00 74.62 81 ALA A CA 1
ATOM 581 C C . ALA A 1 81 ? 9.281 -17.251 -3.713 1.00 74.62 81 ALA A C 1
ATOM 583 O O . ALA A 1 81 ? 8.740 -17.707 -2.709 1.00 74.62 81 ALA A O 1
ATOM 584 N N . TRP A 1 82 ? 8.930 -17.644 -4.941 1.00 79.75 82 TRP A N 1
ATOM 585 C CA . TRP A 1 82 ? 7.988 -18.737 -5.168 1.00 79.75 82 TRP A CA 1
ATOM 586 C C . TRP A 1 82 ? 8.479 -20.050 -4.538 1.00 79.75 82 TRP A C 1
ATOM 588 O O . TRP A 1 82 ? 7.705 -20.752 -3.891 1.00 79.75 82 TRP A O 1
ATOM 598 N N . LEU A 1 83 ? 9.769 -20.374 -4.695 1.00 81.69 83 LEU A N 1
ATOM 599 C CA . LEU A 1 83 ? 10.367 -21.608 -4.178 1.00 81.69 83 LEU A CA 1
ATOM 600 C C . LEU A 1 83 ? 10.470 -21.641 -2.652 1.00 81.69 83 LEU A C 1
ATOM 602 O O . LEU A 1 83 ? 10.272 -22.695 -2.054 1.00 81.69 83 LEU A O 1
ATOM 606 N N . THR A 1 84 ? 10.788 -20.516 -2.016 1.00 74.75 84 THR A N 1
ATOM 607 C CA . THR A 1 84 ? 10.952 -20.451 -0.557 1.00 74.75 84 THR A CA 1
ATOM 608 C C . THR A 1 84 ? 9.632 -20.299 0.190 1.00 74.75 84 THR A C 1
ATOM 610 O O . THR A 1 84 ? 9.644 -20.272 1.416 1.00 74.75 84 THR A O 1
ATOM 613 N N . GLN A 1 85 ? 8.510 -20.164 -0.529 1.00 67.56 85 GLN A N 1
ATOM 614 C CA . GLN A 1 85 ? 7.227 -19.706 0.015 1.00 67.56 85 GLN A CA 1
ATOM 615 C C . GLN A 1 85 ? 7.341 -18.423 0.845 1.00 67.56 85 GLN A C 1
ATOM 617 O O . GLN A 1 85 ? 6.412 -18.085 1.578 1.00 67.56 85 GLN A O 1
ATOM 622 N N . ALA A 1 86 ? 8.454 -17.693 0.717 1.00 58.81 86 ALA A N 1
ATOM 623 C CA . ALA A 1 86 ? 8.563 -16.372 1.281 1.00 58.81 86 ALA A CA 1
ATOM 624 C C . ALA A 1 86 ? 7.438 -15.557 0.656 1.00 58.81 86 ALA A C 1
ATOM 626 O O . ALA A 1 86 ? 7.251 -15.591 -0.565 1.00 58.81 86 ALA A O 1
ATOM 627 N N . ASP A 1 87 ? 6.678 -14.841 1.478 1.00 54.44 87 ASP A N 1
ATOM 628 C CA . ASP A 1 87 ? 5.738 -13.861 0.969 1.00 54.44 87 ASP A CA 1
ATOM 629 C C . ASP A 1 87 ? 6.557 -12.742 0.321 1.00 54.44 87 ASP A C 1
ATOM 631 O O . ASP A 1 87 ? 6.868 -11.708 0.908 1.00 54.44 87 ASP A O 1
ATOM 635 N N . CYS A 1 88 ? 6.950 -12.960 -0.934 1.00 48.88 88 CYS A N 1
ATOM 636 C CA . CYS A 1 88 ? 7.368 -11.921 -1.846 1.00 48.88 88 CYS A CA 1
ATOM 637 C C . CYS A 1 88 ? 6.154 -11.056 -2.125 1.00 48.88 88 CYS A C 1
ATOM 639 O O . CYS A 1 88 ? 5.598 -11.063 -3.222 1.00 48.88 88 CYS A O 1
ATOM 641 N N . GLY A 1 89 ? 5.757 -10.258 -1.142 1.00 48.69 89 GLY A N 1
ATOM 642 C CA . GLY A 1 89 ? 4.826 -9.162 -1.312 1.00 48.69 89 GLY A CA 1
ATOM 643 C C . GLY A 1 89 ? 5.410 -8.065 -2.208 1.00 48.69 89 GLY A C 1
ATOM 644 O O . GLY A 1 89 ? 5.149 -6.893 -1.986 1.00 48.69 89 GLY A O 1
ATOM 645 N N . CYS A 1 90 ? 6.202 -8.396 -3.232 1.00 52.34 90 CYS A N 1
ATOM 646 C CA . CYS A 1 90 ? 6.625 -7.469 -4.277 1.00 52.34 90 CYS A CA 1
ATOM 647 C C . CYS A 1 90 ? 5.428 -6.712 -4.876 1.00 52.34 90 CYS A C 1
ATOM 649 O O . CYS A 1 90 ? 5.611 -5.607 -5.368 1.00 52.34 90 CYS A O 1
ATOM 651 N N . PHE A 1 91 ? 4.213 -7.270 -4.775 1.00 51.66 91 PHE A N 1
ATOM 652 C CA . PHE A 1 91 ? 2.963 -6.652 -5.224 1.00 51.66 91 PHE A CA 1
ATOM 653 C C . PHE A 1 91 ? 1.796 -6.803 -4.219 1.00 51.66 91 PHE A C 1
ATOM 655 O O . PHE A 1 91 ? 0.633 -6.701 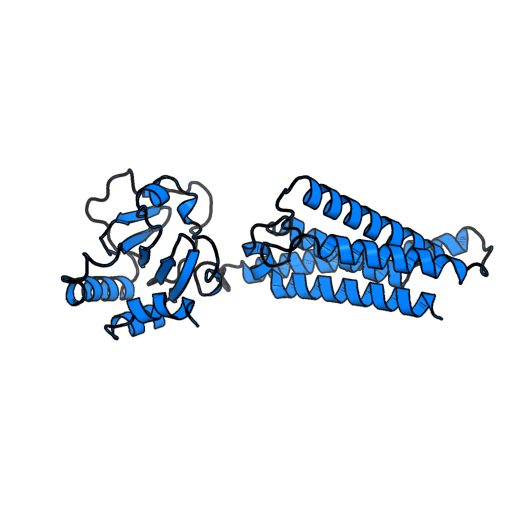-4.608 1.00 51.66 91 PHE A O 1
ATOM 662 N N . GLY A 1 92 ? 2.099 -7.061 -2.938 1.00 52.12 92 GLY A N 1
ATOM 663 C CA . GLY A 1 92 ? 1.102 -7.222 -1.868 1.00 52.12 92 GLY A CA 1
ATOM 664 C C . GLY A 1 92 ? 0.305 -8.537 -1.894 1.00 52.12 92 GLY A C 1
ATOM 665 O O . GLY A 1 92 ? 0.383 -9.309 -2.850 1.00 52.12 92 GLY A O 1
ATOM 666 N N . ALA A 1 93 ? -0.499 -8.777 -0.851 1.00 54.38 93 ALA A N 1
ATOM 667 C CA . ALA A 1 93 ? -1.330 -9.984 -0.690 1.00 54.38 93 ALA A CA 1
ATOM 668 C C . ALA A 1 93 ? -2.383 -10.194 -1.801 1.00 54.38 93 ALA A C 1
ATOM 670 O O . ALA A 1 93 ? -2.914 -11.290 -1.963 1.00 54.38 93 ALA A O 1
ATOM 671 N N . ARG A 1 94 ? -2.680 -9.148 -2.585 1.00 56.06 94 ARG A N 1
ATOM 672 C CA . ARG A 1 94 ? -3.700 -9.162 -3.647 1.00 56.06 94 ARG A CA 1
ATOM 673 C C . ARG A 1 94 ? -3.206 -9.709 -4.988 1.00 56.06 94 ARG A C 1
ATOM 675 O O . ARG A 1 94 ? -4.027 -10.013 -5.848 1.00 56.06 94 ARG A O 1
ATOM 682 N N . THR A 1 95 ? -1.895 -9.833 -5.194 1.00 59.91 95 THR A N 1
ATOM 683 C CA . THR A 1 95 ? -1.363 -10.399 -6.442 1.00 59.91 95 THR A CA 1
ATOM 684 C C . THR A 1 95 ? -1.194 -11.905 -6.272 1.00 59.91 95 THR A C 1
ATOM 686 O O . THR A 1 95 ? -0.431 -12.316 -5.394 1.00 59.91 95 THR A O 1
ATOM 689 N N . PRO A 1 96 ? -1.860 -12.748 -7.088 1.00 67.25 96 PRO A N 1
ATOM 690 C CA . PRO A 1 96 ? -1.726 -14.190 -6.962 1.00 67.25 96 PRO A CA 1
ATOM 691 C C . PRO A 1 96 ? -0.258 -14.587 -7.067 1.00 67.25 96 PRO A C 1
ATOM 693 O O . PRO A 1 96 ? 0.475 -14.093 -7.938 1.00 67.25 96 PRO A O 1
ATOM 696 N N . LYS A 1 97 ? 0.174 -15.487 -6.176 1.00 66.75 97 LYS A N 1
ATOM 697 C CA . LYS A 1 97 ? 1.539 -16.013 -6.200 1.00 66.75 97 LYS A CA 1
ATOM 698 C C . LYS A 1 97 ? 1.838 -16.485 -7.638 1.00 66.75 97 LYS A C 1
ATOM 700 O O . LYS A 1 97 ? 0.990 -17.094 -8.291 1.00 66.75 97 LYS A O 1
ATOM 705 N N . GLY A 1 98 ? 3.044 -16.216 -8.135 1.00 72.00 98 GLY A N 1
ATOM 706 C CA . GLY A 1 98 ? 3.526 -16.743 -9.421 1.00 72.00 98 GLY A CA 1
ATOM 707 C C . GLY A 1 98 ? 3.153 -15.926 -10.660 1.00 72.00 98 GLY A C 1
ATOM 708 O O . GLY A 1 98 ? 3.844 -16.042 -11.669 1.00 72.00 98 GLY A O 1
ATOM 709 N N . VAL A 1 99 ? 2.159 -15.033 -10.592 1.00 80.19 99 VAL A N 1
ATOM 710 C CA . VAL A 1 99 ? 1.834 -14.123 -11.710 1.00 80.19 99 VAL A CA 1
ATOM 711 C C . VAL A 1 99 ? 3.038 -13.267 -12.134 1.00 80.19 99 VAL A C 1
ATOM 713 O O . VAL A 1 99 ? 3.322 -13.237 -13.332 1.00 80.19 99 VAL A O 1
ATOM 716 N N . PRO A 1 100 ? 3.810 -12.645 -11.216 1.00 79.00 100 PRO A N 1
ATOM 717 C CA . PRO A 1 100 ? 4.994 -11.876 -11.604 1.00 79.00 100 PRO A CA 1
ATOM 718 C C . PRO A 1 100 ? 6.036 -12.718 -12.346 1.00 79.00 100 PRO A C 1
ATOM 720 O O . PRO A 1 100 ? 6.544 -12.297 -13.379 1.00 79.00 100 PRO A O 1
ATOM 723 N N . LEU A 1 101 ? 6.277 -13.951 -11.883 1.00 84.50 101 LEU A N 1
ATOM 724 C CA . LEU A 1 101 ? 7.206 -14.876 -12.531 1.00 84.50 101 LEU A CA 1
ATOM 725 C C . LEU A 1 101 ? 6.764 -15.210 -13.962 1.00 84.50 101 LEU A C 1
ATOM 727 O O . LEU A 1 101 ? 7.591 -15.221 -14.872 1.00 84.50 101 LEU A O 1
ATOM 731 N N . ILE A 1 102 ? 5.469 -15.466 -14.176 1.00 87.50 102 ILE A N 1
ATOM 732 C CA . ILE A 1 102 ? 4.923 -15.754 -15.511 1.00 87.50 102 ILE A CA 1
ATOM 733 C C . ILE A 1 102 ? 5.117 -14.551 -16.436 1.00 87.50 102 ILE A C 1
ATOM 735 O O . ILE A 1 102 ? 5.555 -14.724 -17.574 1.00 87.50 102 ILE A O 1
ATOM 739 N N . VAL A 1 103 ? 4.821 -13.340 -15.954 1.00 85.94 103 VAL A N 1
ATOM 740 C CA . VAL A 1 103 ? 4.993 -12.104 -16.728 1.00 85.94 103 VAL A CA 1
ATOM 741 C C . VAL A 1 103 ? 6.462 -11.898 -17.092 1.00 85.94 103 VAL A C 1
ATOM 743 O O . VAL A 1 103 ? 6.770 -11.699 -18.268 1.00 85.94 103 VAL A O 1
ATOM 746 N N . ASP A 1 104 ? 7.376 -12.019 -16.128 1.00 86.94 104 ASP A N 1
ATOM 747 C CA . ASP A 1 104 ? 8.808 -11.826 -16.366 1.00 86.94 104 ASP A CA 1
ATOM 748 C C . ASP A 1 104 ? 9.361 -12.861 -17.358 1.00 86.94 104 ASP A C 1
ATOM 750 O O . ASP A 1 104 ? 10.063 -12.502 -18.307 1.00 86.94 104 ASP A O 1
ATOM 754 N N . LEU A 1 105 ? 8.993 -14.140 -17.216 1.00 90.81 105 LEU A N 1
ATOM 755 C CA . LEU A 1 105 ? 9.390 -15.198 -18.150 1.00 90.81 105 LEU A CA 1
ATOM 756 C C . LEU A 1 105 ? 8.801 -14.993 -19.550 1.00 90.81 105 LEU A C 1
ATOM 758 O O . LEU A 1 105 ? 9.496 -15.235 -20.540 1.00 90.81 105 LEU A O 1
ATOM 762 N N . ALA A 1 106 ? 7.556 -14.521 -19.657 1.00 89.31 106 ALA A N 1
ATOM 763 C CA . ALA A 1 106 ? 6.940 -14.198 -20.940 1.00 89.31 106 ALA A CA 1
ATOM 764 C C . ALA A 1 106 ? 7.685 -13.052 -21.639 1.00 89.31 106 ALA A C 1
ATOM 766 O O . ALA A 1 106 ? 7.995 -13.155 -22.828 1.00 89.31 106 ALA A O 1
ATOM 767 N N . VAL A 1 107 ? 8.048 -11.993 -20.905 1.00 88.12 107 VAL A N 1
ATOM 768 C CA . VAL A 1 107 ? 8.843 -10.876 -21.436 1.00 88.12 107 VAL A CA 1
ATOM 769 C C . VAL A 1 107 ? 10.231 -11.349 -21.869 1.00 88.12 107 VAL A C 1
ATOM 771 O O . VAL A 1 107 ? 10.661 -11.034 -22.981 1.00 88.12 107 VAL A O 1
ATOM 774 N N . VAL A 1 108 ? 10.925 -12.151 -21.054 1.00 90.75 108 VAL A N 1
ATOM 775 C CA . VAL A 1 108 ? 12.227 -12.735 -21.421 1.00 90.75 108 VAL A CA 1
ATOM 776 C C . VAL A 1 108 ? 12.102 -13.605 -22.674 1.00 90.75 108 VAL A C 1
ATOM 778 O O . VAL A 1 108 ? 12.911 -13.460 -23.591 1.00 90.75 108 VAL A O 1
ATOM 781 N N . GLY A 1 109 ? 11.078 -14.458 -22.759 1.00 89.00 109 GLY A N 1
ATOM 782 C CA . GLY A 1 109 ? 10.803 -15.295 -23.927 1.00 89.00 109 GLY A CA 1
ATOM 783 C C . GLY A 1 109 ? 10.588 -14.468 -25.195 1.00 89.00 109 GLY A C 1
ATOM 784 O O . GLY A 1 109 ? 11.254 -14.700 -26.205 1.00 89.00 109 GLY A O 1
ATOM 785 N N . LEU A 1 110 ? 9.741 -13.436 -25.126 1.00 87.19 110 LEU A N 1
ATOM 786 C CA . LEU A 1 110 ? 9.495 -12.506 -26.235 1.00 87.19 110 LEU A CA 1
ATOM 787 C C . LEU A 1 110 ? 10.777 -11.790 -26.676 1.00 87.19 110 LEU A C 1
ATOM 789 O O . LEU A 1 110 ? 11.054 -11.682 -27.875 1.00 87.19 110 LEU A O 1
ATOM 793 N N . LEU A 1 111 ? 11.597 -11.345 -25.721 1.00 86.62 111 LEU A N 1
ATOM 794 C CA . LEU A 1 111 ? 12.887 -10.729 -26.011 1.00 86.62 111 LEU A CA 1
ATOM 795 C C . LEU A 1 111 ? 13.817 -11.736 -26.709 1.00 86.62 111 LEU A C 1
ATOM 797 O O . LEU A 1 111 ? 14.343 -11.424 -27.779 1.00 86.62 111 LEU A O 1
ATOM 801 N N . LEU A 1 112 ? 13.985 -12.952 -26.189 1.00 87.75 112 LEU A N 1
ATOM 802 C CA . LEU A 1 112 ? 14.836 -13.974 -26.810 1.00 87.75 112 LEU A CA 1
ATOM 803 C C . LEU A 1 112 ? 14.383 -14.328 -28.236 1.00 87.75 112 LEU A C 1
ATOM 805 O O . LEU A 1 112 ? 15.227 -14.407 -29.131 1.00 87.75 112 LEU A O 1
ATOM 809 N N . CYS A 1 113 ? 13.075 -14.443 -28.481 1.00 84.06 113 CYS A N 1
ATOM 810 C CA . CYS A 1 113 ? 12.517 -14.669 -29.817 1.00 84.06 113 CYS A CA 1
ATOM 811 C C . CYS A 1 113 ? 12.792 -13.500 -30.780 1.00 84.06 113 CYS A C 1
ATOM 813 O O . CYS A 1 113 ? 13.026 -13.711 -31.969 1.00 84.06 113 CYS A O 1
ATOM 815 N N . SER A 1 114 ? 12.838 -12.261 -30.280 1.00 78.38 114 SER A N 1
ATOM 816 C CA . SER A 1 114 ? 13.100 -11.066 -31.098 1.00 78.38 114 SER A CA 1
ATOM 817 C C . SER A 1 114 ? 14.564 -10.908 -31.552 1.00 78.38 114 SER A C 1
ATOM 819 O O . SER A 1 114 ? 14.860 -10.107 -32.444 1.00 78.38 114 SER A O 1
ATOM 821 N N . ARG A 1 115 ? 15.490 -11.699 -30.990 1.00 69.88 115 ARG A N 1
ATOM 822 C CA . ARG A 1 115 ? 16.945 -11.603 -31.215 1.00 69.88 115 ARG A CA 1
ATOM 823 C C . ARG A 1 115 ? 17.372 -11.893 -32.663 1.00 69.88 115 ARG A C 1
ATOM 825 O O . ARG A 1 115 ? 18.416 -11.405 -33.094 1.00 69.88 115 ARG A O 1
ATOM 832 N N . GLY A 1 116 ? 16.571 -12.648 -33.419 1.00 57.75 116 GLY A N 1
ATOM 833 C CA . GLY A 1 116 ? 16.875 -13.059 -34.797 1.00 57.75 116 GLY A CA 1
ATOM 834 C C . GLY A 1 116 ? 16.689 -11.979 -35.874 1.00 57.75 116 GLY A C 1
ATOM 835 O O . GLY A 1 116 ? 17.184 -12.143 -36.982 1.00 57.75 116 GLY A O 1
ATOM 836 N N . LEU A 1 117 ? 16.014 -10.864 -35.572 1.00 56.06 117 LEU A N 1
ATOM 837 C CA . LEU A 1 117 ? 15.527 -9.914 -36.590 1.00 56.06 117 LEU A CA 1
ATOM 838 C C . LEU A 1 117 ? 16.348 -8.614 -36.723 1.00 56.06 117 LEU A C 1
ATOM 840 O O . LEU A 1 117 ? 15.999 -7.754 -37.528 1.00 56.06 117 LEU A O 1
ATOM 844 N N . GLY A 1 118 ? 17.425 -8.438 -35.948 1.00 53.41 118 GLY A N 1
ATOM 845 C CA . GLY A 1 118 ? 18.088 -7.132 -35.770 1.00 53.41 118 GLY A CA 1
ATOM 846 C C . GLY A 1 118 ? 19.604 -7.099 -35.993 1.00 53.41 118 GLY A C 1
ATOM 847 O O . GLY A 1 118 ? 20.298 -6.326 -35.328 1.00 53.41 118 GLY A O 1
ATOM 848 N N . GLN A 1 119 ? 20.164 -7.951 -36.860 1.00 50.56 119 GLN A N 1
ATOM 849 C CA . GLN A 1 119 ? 21.626 -8.070 -36.994 1.00 50.56 119 GLN A CA 1
ATOM 850 C C . GLN A 1 119 ? 22.323 -7.040 -37.899 1.00 50.56 119 GLN A C 1
ATOM 852 O O . GLN A 1 119 ? 23.545 -6.906 -37.800 1.00 50.56 119 GLN A O 1
ATOM 857 N N . HIS A 1 120 ? 21.613 -6.233 -38.687 1.00 48.09 120 HIS A N 1
ATOM 858 C CA . HIS A 1 120 ? 22.253 -5.243 -39.562 1.00 48.09 120 HIS A CA 1
ATOM 859 C C . HIS A 1 120 ? 22.140 -3.818 -39.005 1.00 48.09 120 HIS A C 1
ATOM 861 O O . HIS A 1 120 ? 21.032 -3.333 -38.837 1.00 48.09 120 HIS A O 1
ATOM 867 N N . GLN A 1 121 ? 23.304 -3.183 -38.777 1.00 50.22 121 GLN A N 1
ATOM 868 C CA . GLN A 1 121 ? 23.604 -1.809 -38.292 1.00 50.22 121 GLN A CA 1
ATOM 869 C C . GLN A 1 121 ? 24.259 -1.810 -36.894 1.00 50.22 121 GLN A C 1
ATOM 871 O O . GLN A 1 121 ? 23.783 -2.475 -35.981 1.00 50.22 121 GLN A O 1
ATOM 876 N N . LEU A 1 122 ? 25.376 -1.137 -36.603 1.00 51.69 122 LEU A N 1
ATOM 877 C CA . LEU A 1 122 ? 26.284 -0.239 -37.325 1.00 51.69 122 LEU A CA 1
ATOM 878 C C . LEU A 1 122 ? 27.671 -0.393 -36.663 1.00 51.69 122 LEU A C 1
ATOM 880 O O . LEU A 1 122 ? 27.766 -0.627 -35.455 1.00 51.69 122 LEU A O 1
ATOM 884 N N . ARG A 1 123 ? 28.740 -0.299 -37.458 1.00 49.91 123 ARG A N 1
ATOM 885 C CA . ARG A 1 123 ? 30.142 -0.269 -37.017 1.00 49.91 123 ARG A CA 1
ATOM 886 C C . ARG A 1 123 ? 30.557 1.203 -37.020 1.00 49.91 123 ARG A C 1
ATOM 888 O O . ARG A 1 123 ? 31.084 1.671 -38.017 1.00 49.91 123 ARG A O 1
ATOM 895 N N . GLU A 1 124 ? 30.258 1.942 -35.954 1.00 51.44 124 GLU A N 1
ATOM 896 C CA . GLU A 1 124 ? 30.603 3.369 -35.850 1.00 51.44 124 GLU A CA 1
ATOM 897 C C . GLU A 1 124 ? 31.365 3.691 -34.558 1.00 51.44 124 GLU A C 1
ATOM 899 O O . GLU A 1 124 ? 31.180 3.053 -33.522 1.00 51.44 124 GLU A O 1
ATOM 904 N N . GLY A 1 125 ? 32.298 4.641 -34.676 1.00 53.56 125 GLY A N 1
ATOM 905 C CA . GLY A 1 125 ? 33.385 4.898 -33.733 1.00 53.56 125 GLY A CA 1
ATOM 906 C C . GLY A 1 125 ? 32.979 5.392 -32.339 1.00 53.56 125 GLY A C 1
ATOM 907 O O . GLY A 1 125 ? 31.876 5.878 -32.093 1.00 53.56 125 GLY A O 1
ATOM 908 N N . PHE A 1 126 ? 33.946 5.314 -31.424 1.00 54.97 126 PHE A N 1
ATOM 909 C CA . PHE A 1 126 ? 33.837 5.573 -29.979 1.00 54.97 126 PHE A CA 1
ATOM 910 C C . PHE A 1 126 ? 33.153 6.909 -29.594 1.00 54.97 126 PHE A C 1
ATOM 912 O O . PHE A 1 126 ? 32.485 6.989 -28.564 1.00 54.97 126 PHE A O 1
ATOM 919 N N . ASN A 1 127 ? 33.255 7.951 -30.431 1.00 55.62 127 ASN A N 1
ATOM 920 C CA . ASN A 1 127 ? 32.647 9.266 -30.172 1.00 55.62 127 ASN A CA 1
ATOM 921 C C . ASN A 1 127 ? 31.123 9.310 -30.416 1.00 55.62 127 ASN A C 1
ATOM 923 O O . ASN A 1 127 ? 30.423 10.051 -29.724 1.00 55.62 127 ASN A O 1
ATOM 927 N N . LEU A 1 128 ? 30.587 8.485 -31.326 1.00 58.41 128 LEU A N 1
ATOM 928 C CA . LEU A 1 128 ? 29.137 8.307 -31.505 1.00 58.41 128 LEU A CA 1
ATOM 929 C C . LEU A 1 128 ? 28.544 7.470 -30.367 1.00 58.41 128 LEU A C 1
ATOM 931 O O . LEU A 1 128 ? 27.474 7.798 -29.856 1.00 58.41 128 LEU A O 1
ATOM 935 N N . LEU A 1 129 ? 29.282 6.463 -29.885 1.00 59.81 129 LEU A N 1
ATOM 936 C CA . LEU A 1 129 ? 28.897 5.669 -28.714 1.00 59.81 129 LEU A CA 1
ATOM 937 C C . LEU A 1 129 ? 28.674 6.559 -27.481 1.00 59.81 129 LEU A C 1
ATOM 939 O O . LEU A 1 129 ? 27.702 6.374 -26.751 1.00 59.81 129 LEU A O 1
ATOM 943 N N . ARG A 1 130 ? 29.534 7.573 -27.285 1.00 61.38 130 ARG A N 1
ATOM 944 C CA . ARG A 1 130 ? 29.407 8.508 -26.164 1.00 61.38 130 ARG A CA 1
ATOM 945 C C . ARG A 1 130 ? 28.100 9.313 -26.248 1.00 61.38 130 ARG A C 1
ATOM 947 O O . ARG A 1 130 ? 27.338 9.388 -25.289 1.00 61.38 130 ARG A O 1
ATOM 954 N N . ARG A 1 131 ? 27.785 9.885 -27.409 1.00 63.69 131 ARG A N 1
ATOM 955 C CA . ARG A 1 131 ? 26.575 10.708 -27.564 1.00 63.69 131 ARG A CA 1
ATOM 956 C C . ARG A 1 131 ? 25.288 9.874 -27.514 1.00 63.69 131 ARG A C 1
ATOM 958 O O . ARG A 1 131 ? 24.299 10.331 -26.954 1.00 63.69 131 ARG A O 1
ATOM 965 N N . HIS A 1 132 ? 25.321 8.644 -28.026 1.00 69.31 132 HIS A N 1
ATOM 966 C CA . HIS A 1 132 ? 24.158 7.753 -28.072 1.00 69.31 132 HIS A CA 1
ATOM 967 C C . HIS A 1 132 ? 23.903 6.947 -26.798 1.00 69.31 132 HIS A C 1
ATOM 969 O O . HIS A 1 132 ? 22.805 6.424 -26.646 1.00 69.31 132 HIS A O 1
ATOM 975 N N . LEU A 1 133 ? 24.871 6.837 -25.885 1.00 73.38 133 LEU A N 1
ATOM 976 C CA . LEU A 1 133 ? 24.683 6.110 -24.627 1.00 73.38 133 LEU A CA 1
ATOM 977 C C . LEU A 1 133 ? 24.540 7.049 -23.424 1.00 73.38 133 LEU A C 1
ATOM 979 O O . LEU A 1 133 ? 23.613 6.883 -22.637 1.00 73.38 133 LEU A O 1
ATOM 983 N N . PHE A 1 134 ? 25.415 8.053 -23.288 1.00 80.69 134 PHE A N 1
ATOM 984 C CA . PHE A 1 134 ? 25.424 8.906 -22.092 1.00 80.69 134 PHE A CA 1
ATOM 985 C C . PHE A 1 134 ? 24.238 9.870 -22.043 1.00 80.69 134 PHE A C 1
ATOM 987 O O . PHE A 1 134 ? 23.752 10.159 -20.956 1.00 80.69 134 PHE A O 1
ATOM 994 N N . MET A 1 135 ? 23.742 10.344 -23.192 1.00 82.56 135 MET A N 1
ATOM 995 C CA . MET A 1 135 ? 22.578 11.234 -23.218 1.00 82.56 135 MET A CA 1
ATOM 996 C C . MET A 1 135 ? 21.287 10.491 -22.820 1.00 82.56 135 MET A C 1
ATOM 998 O O . MET A 1 135 ? 20.638 10.950 -21.883 1.00 82.56 135 MET A O 1
ATOM 1002 N N . PRO A 1 136 ? 20.939 9.319 -23.400 1.00 83.75 136 PRO A N 1
ATOM 1003 C CA . PRO A 1 136 ? 19.805 8.528 -22.914 1.00 83.75 136 PRO A CA 1
ATOM 1004 C C . PRO A 1 136 ? 19.959 8.060 -21.468 1.00 83.75 136 PRO A C 1
ATOM 1006 O O . PRO A 1 136 ? 18.987 8.094 -20.724 1.00 83.75 136 PRO A O 1
ATOM 1009 N N . ALA A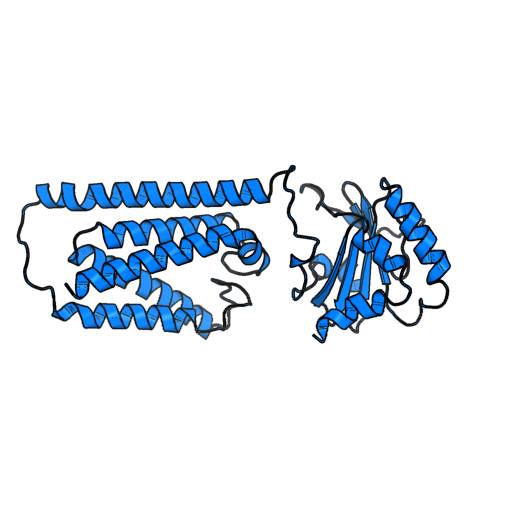 1 137 ? 21.168 7.662 -21.052 1.00 84.31 137 ALA A N 1
ATOM 1010 C CA . ALA A 1 137 ? 21.423 7.274 -19.667 1.00 84.31 137 ALA A CA 1
ATOM 1011 C C . ALA A 1 137 ? 21.208 8.448 -18.703 1.00 84.31 137 ALA A C 1
ATOM 1013 O O . ALA A 1 137 ? 20.561 8.274 -17.679 1.00 84.31 137 ALA A O 1
ATOM 1014 N N . GLY A 1 138 ? 21.687 9.647 -19.051 1.00 87.75 138 GLY A N 1
ATOM 1015 C CA . GLY A 1 138 ? 21.456 10.859 -18.268 1.00 87.75 138 GLY A CA 1
ATOM 1016 C C . GLY A 1 138 ? 19.969 11.184 -18.136 1.00 87.75 138 GLY A C 1
ATOM 1017 O O . GLY A 1 138 ? 19.488 11.356 -17.023 1.00 87.75 138 GLY A O 1
ATOM 1018 N N . ILE A 1 139 ? 19.224 11.178 -19.249 1.00 89.56 139 ILE A N 1
ATOM 1019 C CA . ILE A 1 139 ? 17.772 11.426 -19.245 1.00 89.56 139 ILE A CA 1
ATOM 1020 C C . ILE A 1 139 ? 17.042 10.371 -18.409 1.00 89.56 139 ILE A C 1
ATOM 1022 O O . ILE A 1 139 ? 16.183 10.723 -17.607 1.00 89.56 139 ILE A O 1
ATOM 1026 N N . ALA A 1 140 ? 17.403 9.093 -18.550 1.00 91.06 140 ALA A N 1
ATOM 1027 C CA . ALA A 1 140 ? 16.816 8.014 -17.768 1.00 91.06 140 ALA A CA 1
ATOM 1028 C C . ALA A 1 140 ? 17.087 8.186 -16.268 1.00 91.06 140 ALA A C 1
ATOM 1030 O O . ALA A 1 140 ? 16.167 8.026 -15.470 1.00 91.06 140 ALA A O 1
ATOM 1031 N N . VAL A 1 141 ? 18.320 8.536 -15.873 1.00 92.75 141 VAL A N 1
ATOM 1032 C CA . VAL A 1 141 ? 18.674 8.793 -14.466 1.00 92.75 141 VAL A CA 1
ATOM 1033 C C . VAL A 1 141 ? 17.866 9.966 -13.924 1.00 92.75 141 VAL A C 1
ATOM 1035 O O . VAL A 1 141 ? 17.261 9.843 -12.864 1.00 92.75 141 VAL A O 1
ATOM 1038 N N . THR A 1 142 ? 17.800 11.082 -14.652 1.00 92.56 142 THR A N 1
ATOM 1039 C CA . THR A 1 142 ? 17.018 12.248 -14.228 1.00 92.56 142 THR A CA 1
ATOM 1040 C C . THR A 1 142 ? 15.533 11.912 -14.114 1.00 92.56 142 THR A C 1
ATOM 1042 O O . THR A 1 142 ? 14.922 12.245 -13.105 1.00 92.56 142 THR A O 1
ATOM 1045 N N . ALA A 1 143 ? 14.954 11.210 -15.091 1.00 91.75 143 ALA A N 1
ATOM 1046 C CA . ALA A 1 143 ? 13.553 10.798 -15.054 1.00 91.75 143 ALA A CA 1
ATOM 1047 C C . ALA A 1 143 ? 13.262 9.840 -13.888 1.00 91.75 143 ALA A C 1
ATOM 1049 O O . ALA A 1 143 ? 12.273 10.023 -13.185 1.00 91.75 143 ALA A O 1
ATOM 1050 N N . GLY A 1 144 ? 14.140 8.864 -13.641 1.00 90.56 144 GLY A N 1
ATOM 1051 C CA . GLY A 1 144 ? 14.014 7.935 -12.518 1.00 90.56 144 GLY A CA 1
ATOM 1052 C C . GLY A 1 144 ? 14.116 8.632 -11.161 1.00 90.56 144 GLY A C 1
ATOM 1053 O O . GLY A 1 144 ? 13.299 8.374 -10.283 1.00 90.56 144 GLY A O 1
ATOM 1054 N N . LEU A 1 145 ? 15.058 9.568 -11.000 1.00 93.31 145 LEU A N 1
ATOM 1055 C CA . LEU A 1 145 ? 15.185 10.374 -9.780 1.00 93.31 145 LEU A CA 1
ATOM 1056 C C . LEU A 1 145 ? 13.976 11.292 -9.568 1.00 93.31 145 LEU A C 1
ATOM 1058 O O . LEU A 1 145 ? 13.493 11.398 -8.445 1.00 93.31 145 LEU A O 1
ATOM 1062 N N . LEU A 1 146 ? 13.459 11.922 -10.628 1.00 93.19 146 LEU A N 1
ATOM 1063 C CA . LEU A 1 146 ? 12.245 12.738 -10.554 1.00 93.19 146 LEU A CA 1
ATOM 1064 C C . LEU A 1 146 ? 11.017 11.898 -10.198 1.00 93.19 146 LEU A C 1
ATOM 1066 O O . LEU A 1 146 ? 10.195 12.348 -9.411 1.00 93.19 146 LEU A O 1
ATOM 1070 N N . ALA A 1 147 ? 10.897 10.682 -10.731 1.00 91.44 147 ALA A N 1
ATOM 1071 C CA . ALA A 1 147 ? 9.803 9.781 -10.387 1.00 91.44 147 ALA A CA 1
ATOM 1072 C C . ALA A 1 147 ? 9.915 9.263 -8.947 1.00 91.44 147 ALA A C 1
ATOM 1074 O O . ALA A 1 147 ? 8.917 9.243 -8.232 1.00 91.44 147 ALA A O 1
ATOM 1075 N N . ALA A 1 148 ? 11.120 8.908 -8.490 1.00 90.44 148 ALA A N 1
ATOM 1076 C CA . ALA A 1 148 ? 11.369 8.528 -7.101 1.00 90.44 148 ALA A CA 1
ATOM 1077 C C . ALA A 1 148 ? 11.049 9.686 -6.142 1.00 90.44 148 ALA A C 1
ATOM 1079 O O . ALA A 1 148 ? 10.288 9.508 -5.191 1.00 90.44 148 ALA A O 1
ATOM 1080 N N . GLY A 1 149 ? 11.565 10.885 -6.429 1.00 89.38 149 GLY A N 1
ATOM 1081 C CA . GLY A 1 149 ? 11.302 12.097 -5.654 1.00 89.38 149 GLY A CA 1
ATOM 1082 C C . GLY A 1 149 ? 9.832 12.510 -5.686 1.00 89.38 149 GLY A C 1
ATOM 1083 O O . GLY A 1 149 ? 9.274 12.826 -4.648 1.00 89.38 149 GLY A O 1
ATOM 1084 N N . GLY A 1 150 ? 9.174 12.432 -6.844 1.00 87.88 150 GLY A N 1
ATOM 1085 C CA . GLY A 1 150 ? 7.743 12.699 -6.988 1.00 87.88 150 GLY A CA 1
ATOM 1086 C C . GLY A 1 150 ? 6.874 11.678 -6.256 1.00 87.88 150 GLY A C 1
ATOM 1087 O O . GLY A 1 150 ? 5.868 12.052 -5.668 1.00 87.88 150 GLY A O 1
ATOM 1088 N N . THR A 1 151 ? 7.285 10.408 -6.225 1.00 85.94 151 THR A N 1
ATOM 1089 C CA . THR A 1 151 ? 6.627 9.368 -5.420 1.00 85.94 151 THR A CA 1
ATOM 1090 C C . THR A 1 151 ? 6.822 9.634 -3.936 1.00 85.94 151 THR A C 1
ATOM 1092 O O . THR A 1 151 ? 5.862 9.542 -3.187 1.00 85.94 151 THR A O 1
ATOM 1095 N N . MET A 1 152 ? 8.031 10.007 -3.507 1.00 85.56 152 MET A N 1
ATOM 1096 C CA . MET A 1 152 ? 8.304 10.351 -2.111 1.00 85.56 152 MET A CA 1
ATOM 1097 C C . MET A 1 152 ? 7.513 11.586 -1.685 1.00 85.56 152 MET A C 1
ATOM 1099 O O . MET A 1 152 ? 6.855 11.542 -0.662 1.00 85.56 152 MET A O 1
ATOM 1103 N N . TRP A 1 153 ? 7.481 12.631 -2.514 1.00 83.69 153 TRP A N 1
ATOM 1104 C CA . TRP A 1 153 ? 6.659 13.818 -2.291 1.00 83.69 153 TRP A CA 1
ATOM 1105 C C . TRP A 1 153 ? 5.168 13.484 -2.250 1.00 83.69 153 TRP A C 1
ATOM 1107 O O . TRP A 1 153 ? 4.448 14.012 -1.416 1.00 83.69 153 TRP A O 1
ATOM 1117 N N . GLN A 1 154 ? 4.689 12.597 -3.126 1.00 78.81 154 GLN A N 1
ATOM 1118 C CA . GLN A 1 154 ? 3.296 12.156 -3.115 1.00 78.81 154 GLN A CA 1
ATOM 1119 C C . GLN A 1 154 ? 2.978 11.358 -1.848 1.00 78.81 154 GLN A C 1
ATOM 1121 O O . GLN A 1 154 ? 1.929 11.576 -1.254 1.00 78.81 154 GLN A O 1
ATOM 1126 N N . ILE A 1 155 ? 3.876 10.466 -1.419 1.00 74.00 155 ILE A N 1
ATOM 1127 C CA . ILE A 1 155 ? 3.749 9.739 -0.154 1.00 74.00 155 ILE A CA 1
ATOM 1128 C C . ILE A 1 155 ? 3.758 10.733 1.006 1.00 74.00 155 ILE A C 1
ATOM 1130 O O . ILE A 1 155 ? 2.821 10.721 1.779 1.00 74.00 155 ILE A O 1
ATOM 1134 N N . GLU A 1 156 ? 4.732 11.640 1.085 1.00 72.44 156 GLU A N 1
ATOM 1135 C CA . GLU A 1 156 ? 4.815 12.692 2.106 1.00 72.44 156 GLU A CA 1
ATOM 1136 C C . GLU A 1 156 ? 3.588 13.595 2.111 1.00 72.44 156 GLU A C 1
ATOM 1138 O O . GLU A 1 156 ? 3.142 13.989 3.177 1.00 72.44 156 GLU A O 1
ATOM 1143 N N . ARG A 1 157 ? 3.014 13.907 0.947 1.00 65.38 157 ARG A N 1
ATOM 1144 C CA . ARG A 1 157 ? 1.778 14.681 0.831 1.00 65.38 157 ARG A CA 1
ATOM 1145 C C . ARG A 1 157 ? 0.595 13.916 1.423 1.00 65.38 157 ARG A C 1
ATOM 1147 O O . ARG A 1 157 ? -0.085 14.469 2.280 1.00 65.38 157 ARG A O 1
ATOM 1154 N N . ILE A 1 158 ? 0.417 12.655 1.020 1.00 58.41 158 ILE A N 1
ATOM 1155 C CA . ILE A 1 158 ? -0.595 11.731 1.570 1.00 58.41 158 ILE A CA 1
ATOM 1156 C C . ILE A 1 158 ? -0.325 11.429 3.058 1.00 58.41 158 ILE A C 1
ATOM 1158 O O . ILE A 1 158 ? -1.221 11.034 3.794 1.00 58.41 158 ILE A O 1
ATOM 1162 N N . SER A 1 159 ? 0.916 11.584 3.509 1.00 51.84 159 SER A N 1
ATOM 1163 C CA . SER A 1 159 ? 1.339 11.408 4.896 1.00 51.84 159 SER A CA 1
ATOM 1164 C C . SER A 1 159 ? 1.408 12.723 5.675 1.00 51.84 159 SER A C 1
ATOM 1166 O O . SER A 1 159 ? 1.741 12.692 6.855 1.00 51.84 159 SER A O 1
ATOM 1168 N N . SER A 1 160 ? 1.122 13.875 5.055 1.00 34.78 160 SER A N 1
ATOM 1169 C CA . SER A 1 160 ? 1.338 15.175 5.691 1.00 34.78 160 SER A CA 1
ATOM 1170 C C . SER A 1 160 ? 0.251 15.470 6.730 1.00 34.78 160 SER A C 1
ATOM 1172 O O . SER A 1 160 ? -0.898 15.079 6.523 1.00 34.78 160 SER A O 1
ATOM 1174 N N . PRO A 1 161 ? 0.556 16.255 7.780 1.00 36.44 161 PRO A N 1
ATOM 1175 C CA . PRO A 1 161 ? -0.378 16.654 8.842 1.00 36.44 161 PRO A CA 1
ATOM 1176 C C . PRO A 1 161 ? -1.693 17.319 8.393 1.00 36.44 161 PRO A C 1
ATOM 1178 O O . PRO A 1 161 ? -2.601 17.493 9.197 1.00 36.44 161 PRO A O 1
ATOM 1181 N N . ASN A 1 162 ? -1.819 17.701 7.120 1.00 33.94 162 ASN A N 1
ATOM 1182 C CA . ASN A 1 162 ? -3.032 18.315 6.573 1.00 33.94 162 ASN A CA 1
ATOM 1183 C C . ASN A 1 162 ? -3.819 17.383 5.625 1.00 33.94 162 ASN A C 1
ATOM 1185 O O . ASN A 1 162 ? -4.916 17.738 5.206 1.00 33.94 162 ASN A O 1
ATOM 1189 N N . GLU A 1 163 ? -3.286 16.196 5.314 1.00 36.47 163 GLU A N 1
ATOM 1190 C CA . GLU A 1 163 ? -3.949 15.090 4.596 1.00 36.47 163 GLU A CA 1
ATOM 1191 C C . GLU A 1 163 ? -3.667 13.748 5.330 1.00 36.47 163 GLU A C 1
ATOM 1193 O O . GLU A 1 163 ? -3.494 12.716 4.691 1.00 36.47 163 GLU A O 1
ATOM 1198 N N . ILE A 1 164 ? -3.584 13.786 6.674 1.00 37.09 164 ILE A N 1
ATOM 1199 C CA . ILE A 1 164 ? -3.095 12.715 7.577 1.00 37.09 164 ILE A CA 1
ATOM 1200 C C . ILE A 1 164 ? -3.674 11.340 7.211 1.00 37.09 164 ILE A C 1
ATOM 1202 O O . ILE A 1 164 ? -4.867 11.245 6.906 1.00 37.09 164 ILE A O 1
ATOM 1206 N N . PRO A 1 165 ? -2.864 10.262 7.249 1.00 37.06 165 PRO A N 1
ATOM 1207 C CA . PRO A 1 165 ? -3.148 9.040 6.526 1.00 37.06 165 PRO A CA 1
ATOM 1208 C C . PRO A 1 165 ? -4.493 8.431 6.920 1.00 37.06 165 PRO A C 1
ATOM 1210 O O . PRO A 1 165 ? -4.759 8.121 8.078 1.00 37.06 165 PRO A O 1
ATOM 1213 N N . THR A 1 166 ? -5.298 8.168 5.898 1.00 39.00 166 THR A N 1
ATOM 1214 C CA . THR A 1 166 ? -6.535 7.372 5.865 1.00 39.00 166 THR A CA 1
ATOM 1215 C C . THR A 1 166 ? -6.301 5.889 6.213 1.00 39.00 166 THR A C 1
ATOM 1217 O O . THR A 1 166 ? -6.759 4.989 5.509 1.00 39.00 166 THR A O 1
ATOM 1220 N N . TRP A 1 167 ? -5.519 5.610 7.260 1.00 46.12 167 TRP A N 1
ATOM 1221 C CA . TRP A 1 167 ? -5.110 4.262 7.671 1.00 46.12 167 TRP A CA 1
ATOM 1222 C C . TRP A 1 167 ? -6.032 3.681 8.750 1.00 46.12 167 TRP A C 1
ATOM 1224 O O . TRP A 1 167 ? -6.077 2.468 8.901 1.00 46.12 167 TRP A O 1
ATOM 1234 N N . PHE A 1 168 ? -6.828 4.515 9.425 1.00 53.44 168 PHE A N 1
ATOM 1235 C CA . PHE A 1 168 ? -7.968 4.100 10.248 1.00 53.44 168 PHE A CA 1
ATOM 1236 C C . PHE A 1 168 ? -9.258 4.572 9.565 1.00 53.44 168 PHE A C 1
ATOM 1238 O O . PHE A 1 168 ? -9.709 5.696 9.757 1.00 53.44 168 PHE A O 1
ATOM 1245 N N . GLY A 1 169 ? -9.790 3.742 8.670 1.00 58.56 169 GLY A N 1
ATOM 1246 C CA . GLY A 1 169 ? -10.942 4.039 7.812 1.00 58.56 169 GLY A CA 1
ATOM 1247 C C . GLY A 1 169 ? -11.236 2.854 6.889 1.00 58.56 169 GLY A C 1
ATOM 1248 O O . GLY A 1 169 ? -10.697 1.767 7.102 1.00 58.56 169 GLY A O 1
AT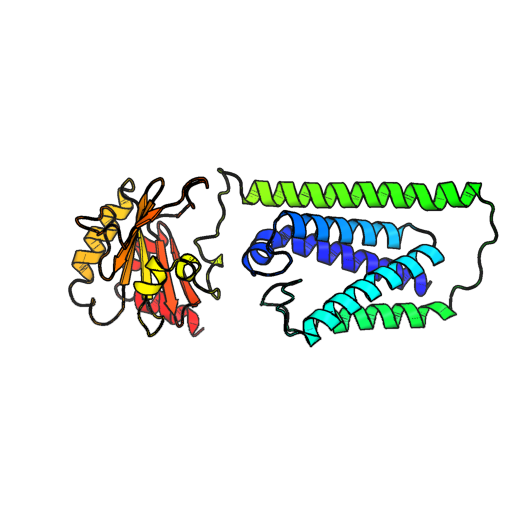OM 1249 N N . ASP A 1 170 ? -12.010 3.063 5.825 1.00 59.44 170 ASP A N 1
ATOM 1250 C CA . ASP A 1 170 ? -12.429 2.008 4.879 1.00 59.44 170 ASP A CA 1
ATOM 1251 C C . ASP A 1 170 ? -11.277 1.186 4.283 1.00 59.44 170 ASP A C 1
ATOM 1253 O O . ASP A 1 170 ? -11.450 0.026 3.919 1.00 59.44 170 ASP A O 1
ATOM 1257 N N . ASN A 1 171 ? -10.072 1.756 4.220 1.00 59.66 171 ASN A N 1
ATOM 1258 C CA . ASN A 1 171 ? -8.891 1.054 3.723 1.00 59.66 171 ASN A CA 1
ATOM 1259 C C . ASN A 1 171 ? -8.506 -0.166 4.571 1.00 59.66 171 ASN A C 1
ATOM 1261 O O . ASN A 1 171 ? -7.824 -1.041 4.044 1.00 59.66 171 ASN A O 1
ATOM 1265 N N . LEU A 1 172 ? -8.933 -0.238 5.842 1.00 67.81 172 LEU A N 1
ATOM 1266 C CA . LEU A 1 172 ? -8.735 -1.406 6.706 1.00 67.81 172 LEU A CA 1
ATOM 1267 C C . LEU A 1 172 ? -9.588 -2.605 6.286 1.00 67.81 172 LEU A C 1
ATOM 1269 O O . LEU A 1 172 ? -9.204 -3.732 6.588 1.00 67.81 172 LEU A O 1
ATOM 1273 N N . ILE A 1 173 ? -10.704 -2.395 5.580 1.00 77.19 173 ILE A N 1
ATOM 1274 C CA . ILE A 1 173 ? -11.635 -3.471 5.229 1.00 77.19 173 ILE A CA 1
ATOM 1275 C C . ILE A 1 173 ? -10.920 -4.546 4.390 1.00 77.19 173 ILE A C 1
ATOM 1277 O O . ILE A 1 173 ? -10.271 -4.272 3.376 1.00 77.19 173 ILE A O 1
ATOM 1281 N N . GLY A 1 174 ? -11.031 -5.797 4.838 1.00 65.75 174 GLY A N 1
ATOM 1282 C CA . GLY A 1 174 ? -10.372 -6.972 4.272 1.00 65.75 174 GLY A CA 1
ATOM 1283 C C . GLY A 1 174 ? -8.926 -7.188 4.736 1.00 65.75 174 GLY A C 1
ATOM 1284 O O . GLY A 1 174 ? -8.266 -8.090 4.219 1.00 65.75 174 GLY A O 1
ATOM 1285 N N . MET A 1 175 ? -8.411 -6.387 5.676 1.00 61.38 175 MET A N 1
ATOM 1286 C CA . MET A 1 175 ? -7.053 -6.518 6.221 1.00 61.38 175 MET A CA 1
ATOM 1287 C C . MET A 1 175 ? -7.047 -7.042 7.659 1.00 61.38 175 MET A C 1
ATOM 1289 O O . MET A 1 175 ? -8.011 -6.877 8.402 1.00 61.38 175 MET A O 1
ATOM 1293 N N . TRP A 1 176 ? -5.937 -7.664 8.064 1.00 68.44 176 TRP A N 1
ATOM 1294 C CA . TRP A 1 176 ? -5.726 -8.085 9.452 1.00 68.44 176 TRP A CA 1
ATOM 1295 C C . TRP A 1 176 ? -5.672 -6.872 10.380 1.00 68.44 176 TRP A C 1
ATOM 1297 O O . TRP A 1 176 ? -5.046 -5.866 10.038 1.00 68.44 176 TRP A O 1
ATOM 1307 N N . PHE A 1 177 ? -6.338 -6.947 11.535 1.00 77.00 177 PHE A N 1
ATOM 1308 C CA . PHE A 1 177 ? -6.450 -5.792 12.419 1.00 77.00 177 PHE A CA 1
ATOM 1309 C C . PHE A 1 177 ? -5.078 -5.421 13.022 1.00 77.00 177 PHE A C 1
ATOM 1311 O O . PHE A 1 177 ? -4.496 -6.243 13.731 1.00 77.00 177 PHE A O 1
ATOM 1318 N N . PRO A 1 178 ? -4.545 -4.203 12.786 1.00 66.88 178 PRO A N 1
ATOM 1319 C CA . PRO A 1 178 ? -3.142 -3.891 13.085 1.00 66.88 178 PRO A CA 1
ATOM 1320 C C . PRO A 1 178 ? -2.744 -4.010 14.559 1.00 66.88 178 PRO A C 1
ATOM 1322 O O . PRO A 1 178 ? -1.613 -4.386 14.858 1.00 66.88 178 PRO A O 1
ATOM 1325 N N . LEU A 1 179 ? -3.663 -3.715 15.484 1.00 72.44 179 LEU A N 1
ATOM 1326 C CA . LEU A 1 179 ? -3.365 -3.768 16.916 1.00 72.44 179 LEU A CA 1
ATOM 1327 C C . LEU A 1 179 ? -3.172 -5.184 17.455 1.00 72.44 179 LEU A C 1
ATOM 1329 O O . LEU A 1 179 ? -2.639 -5.337 18.543 1.00 72.44 179 LEU A O 1
ATOM 1333 N N . LEU A 1 180 ? -3.527 -6.226 16.701 1.00 67.69 180 LEU A N 1
ATOM 1334 C CA . LEU A 1 180 ? -3.256 -7.611 17.096 1.00 67.69 180 LEU A CA 1
ATOM 1335 C C . LEU A 1 180 ? -1.757 -7.952 17.148 1.00 67.69 180 LEU A C 1
ATOM 1337 O O . LEU A 1 180 ? -1.396 -9.017 17.643 1.00 67.69 180 LEU A O 1
ATOM 1341 N N . CYS A 1 181 ? -0.889 -7.084 16.621 1.00 62.06 181 CYS A N 1
ATOM 1342 C CA . CYS A 1 181 ? 0.559 -7.188 16.798 1.00 62.06 181 CYS A CA 1
ATOM 1343 C C . CYS A 1 181 ? 1.018 -6.805 18.214 1.00 62.06 181 CYS A C 1
ATOM 1345 O O . CYS A 1 181 ? 2.109 -7.205 18.613 1.00 62.06 181 CYS A O 1
ATOM 1347 N N . ASP A 1 182 ? 0.231 -6.007 18.940 1.00 71.19 182 ASP A N 1
ATOM 1348 C CA . ASP A 1 182 ? 0.524 -5.629 20.318 1.00 71.19 182 ASP A CA 1
ATOM 1349 C C . ASP A 1 182 ? 0.015 -6.722 21.264 1.00 71.19 182 ASP A C 1
ATOM 1351 O O . ASP A 1 182 ? -1.158 -7.098 21.216 1.00 71.19 182 ASP A O 1
ATOM 1355 N N . GLU A 1 183 ? 0.898 -7.248 22.116 1.00 70.19 183 GLU A N 1
ATOM 1356 C CA . GLU A 1 183 ? 0.574 -8.368 23.008 1.00 70.19 183 GLU A CA 1
ATOM 1357 C C . GLU A 1 183 ? -0.584 -8.026 23.958 1.00 70.19 183 GLU A C 1
ATOM 1359 O O . GLU A 1 183 ? -1.479 -8.849 24.152 1.00 70.19 183 GLU A O 1
ATOM 1364 N N . LYS A 1 184 ? -0.644 -6.788 24.467 1.00 72.69 184 LYS A N 1
ATOM 1365 C CA . LYS A 1 184 ? -1.678 -6.352 25.418 1.00 72.69 184 LYS A CA 1
ATOM 1366 C C . LYS A 1 184 ? -3.046 -6.271 24.751 1.00 72.69 184 LYS A C 1
ATOM 1368 O O . LYS A 1 184 ? -4.057 -6.666 25.332 1.00 72.69 184 LYS A O 1
ATOM 1373 N N . PHE A 1 185 ? -3.095 -5.775 23.514 1.00 79.44 185 PHE A N 1
ATOM 1374 C CA . PHE A 1 185 ? -4.338 -5.763 22.746 1.00 79.44 185 PHE A CA 1
ATOM 1375 C C . PHE A 1 185 ? -4.753 -7.175 22.310 1.00 79.44 185 PHE A C 1
ATOM 1377 O O . PHE A 1 185 ? -5.933 -7.521 22.369 1.00 79.44 185 PHE A O 1
ATOM 1384 N N . ALA A 1 186 ? -3.799 -8.006 21.885 1.00 77.50 186 ALA A N 1
ATOM 1385 C CA . ALA A 1 186 ? -4.068 -9.377 21.467 1.00 77.50 186 ALA A CA 1
ATOM 1386 C C . ALA A 1 186 ? -4.654 -10.231 22.606 1.00 77.50 186 ALA A C 1
ATOM 1388 O O . ALA A 1 186 ? -5.532 -11.052 22.348 1.00 77.50 186 ALA A O 1
ATOM 1389 N N . GLU A 1 187 ? -4.224 -10.011 23.851 1.00 82.19 187 GLU A N 1
ATOM 1390 C CA . GLU A 1 187 ? -4.788 -10.659 25.044 1.00 82.19 187 GLU A CA 1
ATOM 1391 C C . GLU A 1 187 ? -6.226 -10.218 25.351 1.00 82.19 187 GLU A C 1
ATOM 1393 O O . GLU A 1 187 ? -7.027 -11.017 25.837 1.00 82.19 187 GLU A O 1
ATOM 1398 N N . ALA A 1 188 ? -6.579 -8.967 25.039 1.00 83.56 188 ALA A N 1
ATOM 1399 C CA . ALA A 1 188 ? -7.936 -8.449 25.203 1.00 83.56 188 ALA A CA 1
ATOM 1400 C C . ALA A 1 188 ? -8.923 -8.989 24.150 1.00 83.56 188 ALA A C 1
ATOM 1402 O O . ALA A 1 188 ? -10.139 -8.907 24.343 1.00 83.56 188 ALA A O 1
ATOM 1403 N N . MET A 1 189 ? -8.425 -9.530 23.035 1.00 83.44 189 MET A N 1
ATOM 1404 C CA . MET A 1 189 ? -9.262 -10.050 21.958 1.00 83.44 189 MET A CA 1
ATOM 1405 C C . MET A 1 189 ? -9.843 -11.432 22.293 1.00 83.44 189 MET A C 1
ATOM 1407 O O . MET A 1 189 ? -9.138 -12.313 22.788 1.00 83.44 189 MET A O 1
ATOM 1411 N N . PRO A 1 190 ? -11.128 -11.677 21.979 1.00 85.19 190 PRO A N 1
ATOM 1412 C CA . PRO A 1 190 ? -11.755 -12.968 22.224 1.00 85.19 190 PRO A CA 1
ATOM 1413 C C . PRO A 1 190 ? -11.123 -14.066 21.362 1.00 85.19 190 PRO A C 1
ATOM 1415 O O . PRO A 1 190 ? -10.663 -13.828 20.245 1.00 85.19 190 PRO A O 1
ATOM 1418 N N . ALA A 1 191 ? -11.168 -15.309 21.853 1.00 83.62 191 ALA A N 1
ATOM 1419 C CA . ALA A 1 191 ? -10.588 -16.465 21.162 1.00 83.62 191 ALA A CA 1
ATOM 1420 C C . ALA A 1 191 ? -11.191 -16.718 19.767 1.00 83.62 191 ALA A C 1
ATOM 1422 O O . ALA A 1 191 ? -10.507 -17.252 18.896 1.00 83.62 191 ALA A O 1
ATOM 1423 N N . THR A 1 192 ? -12.450 -16.319 19.555 1.00 82.75 192 THR A N 1
ATOM 1424 C CA . THR A 1 192 ? -13.126 -16.361 18.250 1.00 82.75 192 THR A CA 1
ATOM 1425 C C . THR A 1 192 ? -12.500 -15.401 17.237 1.00 82.75 192 THR A C 1
ATOM 1427 O O . THR A 1 192 ? -12.596 -15.642 16.045 1.00 82.75 192 THR A O 1
ATOM 1430 N N . GLY A 1 193 ? -11.828 -14.338 17.691 1.00 79.94 193 GLY A N 1
ATOM 1431 C CA . GLY A 1 193 ? -11.302 -13.274 16.834 1.00 79.94 193 GLY A CA 1
ATOM 1432 C C . GLY A 1 193 ? -12.349 -12.249 16.392 1.00 79.94 193 GLY A C 1
ATOM 1433 O O . GLY A 1 193 ? -11.993 -11.322 15.663 1.00 79.94 193 GLY A O 1
ATOM 1434 N N . ASP A 1 194 ? -13.592 -12.398 16.854 1.00 88.00 194 ASP A N 1
ATOM 1435 C CA . ASP A 1 194 ? -14.724 -11.545 16.500 1.00 88.00 194 ASP A CA 1
ATOM 1436 C C . ASP A 1 194 ? -14.943 -10.482 17.573 1.00 88.00 194 ASP A C 1
ATOM 1438 O O . ASP A 1 194 ? -15.273 -10.809 18.714 1.00 88.00 194 ASP A O 1
ATOM 1442 N N . ALA A 1 195 ? -14.780 -9.211 17.221 1.00 90.31 195 ALA A N 1
ATOM 1443 C CA . ALA A 1 195 ? -14.983 -8.111 18.153 1.00 90.31 195 ALA A CA 1
ATOM 1444 C C . ALA A 1 195 ? -15.400 -6.829 17.436 1.00 90.31 195 ALA A C 1
ATOM 1446 O O . ALA A 1 195 ? -15.062 -6.589 16.277 1.00 90.31 195 ALA A O 1
ATOM 1447 N N . LEU A 1 196 ? -16.101 -5.970 18.163 1.00 89.62 196 LEU A N 1
ATOM 1448 C CA . LEU A 1 196 ? -16.293 -4.581 17.784 1.00 89.62 196 LEU A CA 1
ATOM 1449 C C . LEU A 1 196 ? -15.320 -3.716 18.583 1.00 89.62 196 LEU A C 1
ATOM 1451 O O . LEU A 1 196 ? -15.421 -3.622 19.806 1.00 89.62 196 LEU A O 1
ATOM 1455 N N . VAL A 1 197 ? -14.398 -3.064 17.888 1.00 90.25 197 VAL A N 1
ATOM 1456 C CA . VAL A 1 197 ? -13.449 -2.129 18.490 1.00 90.25 197 VAL A CA 1
ATOM 1457 C C . VAL A 1 197 ? -14.016 -0.716 18.381 1.00 90.25 197 VAL A C 1
ATOM 1459 O O . VAL A 1 197 ? -14.370 -0.270 17.289 1.00 90.25 197 VAL A O 1
ATOM 1462 N N . VAL A 1 198 ? -14.111 -0.013 19.508 1.00 89.81 198 VAL A N 1
ATOM 1463 C CA . VAL A 1 198 ? -14.657 1.347 19.589 1.00 89.81 198 VAL A CA 1
ATOM 1464 C C . VAL A 1 198 ? -13.570 2.290 20.077 1.00 89.81 198 VAL A C 1
ATOM 1466 O O . VAL A 1 198 ? -13.137 2.203 21.221 1.00 89.81 198 VAL A O 1
ATOM 1469 N N . MET A 1 199 ? -13.126 3.201 19.217 1.00 89.31 199 MET A N 1
ATOM 1470 C CA . MET A 1 199 ? -12.041 4.131 19.520 1.00 89.31 199 MET A CA 1
ATOM 1471 C C . MET A 1 199 ? -12.605 5.525 19.793 1.00 89.31 199 MET A C 1
ATOM 1473 O O . MET A 1 199 ? -13.278 6.113 18.941 1.00 89.31 199 MET A O 1
ATOM 1477 N N . LEU A 1 200 ? -12.324 6.054 20.982 1.00 87.69 200 LEU A N 1
ATOM 1478 C CA . LEU A 1 200 ? -12.839 7.329 21.478 1.00 87.69 200 LEU A CA 1
ATOM 1479 C C . LEU A 1 200 ? -11.703 8.193 22.024 1.00 87.69 200 LEU A C 1
ATOM 1481 O O . LEU A 1 200 ? -10.705 7.677 22.518 1.00 87.69 200 LEU A O 1
ATOM 1485 N N . ARG A 1 201 ? -11.876 9.517 21.978 1.00 83.94 201 ARG A N 1
ATOM 1486 C CA . ARG A 1 201 ? -10.911 10.478 22.525 1.00 83.94 201 ARG A CA 1
ATOM 1487 C C . ARG A 1 201 ? -11.468 11.205 23.761 1.00 83.94 201 ARG A C 1
ATOM 1489 O O . ARG A 1 201 ? -12.628 11.622 23.718 1.00 83.94 201 ARG A O 1
ATOM 1496 N N . PRO A 1 202 ? -10.672 11.424 24.827 1.00 81.12 202 PRO A N 1
ATOM 1497 C CA . PRO A 1 202 ? -11.107 12.153 26.023 1.00 81.12 202 PRO A CA 1
ATOM 1498 C C . PRO A 1 202 ? -11.487 13.617 25.756 1.00 81.12 202 PRO A C 1
ATOM 1500 O O . PRO A 1 202 ? -12.416 14.155 26.367 1.00 81.12 202 PRO A O 1
ATOM 1503 N N . ASP A 1 203 ? -10.766 14.274 24.846 1.00 77.94 203 ASP A N 1
ATOM 1504 C CA . ASP A 1 203 ? -10.925 15.686 24.480 1.00 77.94 203 ASP A CA 1
ATOM 1505 C C . ASP A 1 203 ? -12.065 15.934 23.474 1.00 77.94 203 ASP A C 1
ATOM 1507 O O . ASP A 1 203 ? -12.424 17.078 23.206 1.00 77.94 203 ASP A O 1
ATOM 1511 N N . CYS A 1 204 ? -12.693 14.872 22.973 1.00 78.81 204 CYS A N 1
ATOM 1512 C CA . CYS A 1 204 ? -13.760 14.913 21.982 1.00 78.81 204 CYS A CA 1
ATOM 1513 C C . CYS A 1 204 ? -15.142 14.932 22.662 1.00 78.81 204 CYS A C 1
ATOM 1515 O O . CYS A 1 204 ? -15.580 13.941 23.246 1.00 78.81 204 CYS A O 1
ATOM 1517 N N . GLU A 1 205 ? -15.855 16.061 22.572 1.00 78.31 205 GLU A N 1
ATOM 1518 C CA . GLU A 1 205 ? -17.218 16.208 23.114 1.00 78.31 205 GLU A CA 1
ATOM 1519 C C . GLU A 1 205 ? -18.188 15.199 22.497 1.00 78.31 205 GLU A C 1
ATOM 1521 O O . GLU A 1 205 ? -18.861 14.467 23.218 1.00 78.31 205 GLU A O 1
ATOM 1526 N N . HIS A 1 206 ? -18.126 15.062 21.175 1.00 78.62 206 HIS A N 1
ATOM 1527 C CA . HIS A 1 206 ? -18.913 14.099 20.409 1.00 78.62 206 HIS A CA 1
ATOM 1528 C C . HIS A 1 206 ? -18.685 12.644 20.852 1.00 78.62 206 HIS A C 1
ATOM 1530 O O . HIS A 1 206 ? -19.593 11.821 20.878 1.00 78.62 206 HIS A O 1
ATOM 1536 N N . CYS A 1 207 ? -17.467 12.316 21.281 1.00 84.75 207 CYS A N 1
ATOM 1537 C CA . CYS A 1 207 ? -17.111 10.986 21.764 1.00 84.75 207 CYS A CA 1
ATOM 1538 C C . CYS A 1 207 ? -17.717 10.698 23.145 1.00 84.75 207 CYS A C 1
ATOM 1540 O O . CYS A 1 207 ? -18.032 9.547 23.445 1.00 84.75 207 CYS A O 1
ATOM 1542 N N . ARG A 1 208 ? -17.908 11.732 23.978 1.00 84.44 208 ARG A N 1
ATOM 1543 C CA . ARG A 1 208 ? -18.625 11.615 25.257 1.00 84.44 208 ARG A CA 1
ATOM 1544 C C . ARG A 1 208 ? -20.113 11.368 25.040 1.00 84.44 208 ARG A C 1
ATOM 1546 O O . ARG A 1 208 ? -20.680 10.530 25.733 1.00 84.44 208 ARG A O 1
ATOM 1553 N N . GLU A 1 209 ? -20.717 12.047 24.068 1.00 84.75 209 GLU A N 1
ATOM 1554 C CA . GLU A 1 209 ? -22.117 11.824 23.688 1.00 84.75 209 GLU A CA 1
ATOM 1555 C C . GLU A 1 209 ? -22.324 10.393 23.183 1.00 84.75 209 GLU A C 1
ATOM 1557 O O . GLU A 1 209 ? -23.155 9.664 23.724 1.00 84.75 209 GLU A O 1
ATOM 1562 N N . VAL A 1 210 ? -21.489 9.941 22.242 1.00 85.12 210 VAL A N 1
ATOM 1563 C CA . VAL A 1 210 ? -21.539 8.573 21.701 1.00 85.12 210 VAL A CA 1
ATOM 1564 C C . VAL A 1 210 ? -21.361 7.509 22.789 1.00 85.12 210 VAL A C 1
ATOM 1566 O O . VAL A 1 210 ? -22.068 6.502 22.776 1.00 85.12 210 VAL A O 1
ATOM 1569 N N . ALA A 1 211 ? -20.461 7.714 23.755 1.00 87.56 211 ALA A N 1
ATOM 1570 C CA . ALA A 1 211 ? -20.288 6.783 24.871 1.00 87.56 211 ALA A CA 1
ATOM 1571 C C . ALA A 1 211 ? -21.514 6.733 25.801 1.00 87.56 211 ALA A C 1
ATOM 1573 O O . ALA A 1 211 ? -21.956 5.649 26.183 1.00 87.56 211 ALA A O 1
ATOM 1574 N N . ALA A 1 212 ? -22.109 7.885 26.125 1.00 84.75 212 ALA A N 1
ATOM 1575 C CA . ALA A 1 212 ? -23.323 7.940 26.941 1.00 84.75 212 ALA A CA 1
ATOM 1576 C C . ALA A 1 212 ? -24.514 7.266 26.235 1.00 84.75 212 ALA A C 1
ATOM 1578 O O . ALA A 1 212 ? -25.278 6.511 26.846 1.00 84.75 212 ALA A O 1
ATOM 1579 N N . GLU A 1 213 ? -24.655 7.485 24.925 1.00 84.88 213 GLU A N 1
ATOM 1580 C CA . GLU A 1 213 ? -25.670 6.810 24.120 1.00 84.88 213 GLU A CA 1
ATOM 1581 C C . GLU A 1 213 ? -25.437 5.301 24.058 1.00 84.88 213 GLU A C 1
ATOM 1583 O O . GLU A 1 213 ? -26.389 4.532 24.237 1.00 84.88 213 GLU A O 1
ATOM 1588 N N . TRP A 1 214 ? -24.182 4.870 23.883 1.00 82.94 214 TRP A N 1
ATOM 1589 C CA . TRP A 1 214 ? -23.798 3.463 23.903 1.00 82.94 214 TRP A CA 1
ATOM 1590 C C . TRP A 1 214 ? -24.258 2.770 25.188 1.00 82.94 214 TRP A C 1
ATOM 1592 O O . TRP A 1 214 ? -24.904 1.719 25.117 1.00 82.94 214 TRP A O 1
ATOM 1602 N N . GLU A 1 215 ? -23.969 3.357 26.353 1.00 79.12 215 GLU A N 1
ATOM 1603 C CA . GLU A 1 215 ? -24.369 2.798 27.646 1.00 79.12 215 GLU A CA 1
ATOM 1604 C C . GLU A 1 215 ? -25.886 2.676 27.775 1.00 79.12 215 GLU A C 1
ATOM 1606 O O . GLU A 1 215 ? -26.384 1.635 28.206 1.00 79.12 215 GLU A O 1
ATOM 1611 N N . SER A 1 216 ? -26.624 3.707 27.357 1.00 78.38 216 SER A N 1
ATOM 1612 C CA . SER A 1 216 ? -28.083 3.733 27.474 1.00 78.38 216 SER A CA 1
ATOM 1613 C C . SER A 1 216 ? -28.783 2.704 26.576 1.00 78.38 216 SER A C 1
ATOM 1615 O O . SER A 1 216 ? -29.758 2.080 26.997 1.00 78.38 216 SER A O 1
ATOM 1617 N N . ARG A 1 217 ? -28.287 2.498 25.349 1.00 74.62 217 ARG A N 1
ATOM 1618 C CA . ARG A 1 217 ? -28.945 1.662 24.331 1.00 74.62 217 ARG A CA 1
ATOM 1619 C C . ARG A 1 217 ? -28.510 0.201 24.376 1.00 74.62 217 ARG A C 1
ATOM 1621 O O . ARG A 1 217 ? -29.315 -0.680 24.084 1.00 74.62 217 ARG A O 1
ATOM 1628 N N . ASN A 1 218 ? -27.265 -0.069 24.768 1.00 71.12 218 ASN A N 1
ATOM 1629 C CA . ASN A 1 218 ? -26.674 -1.409 24.704 1.00 71.12 218 ASN A CA 1
ATOM 1630 C C . ASN A 1 218 ? -26.529 -2.087 26.072 1.00 71.12 218 ASN A C 1
ATOM 1632 O O . ASN A 1 218 ? -25.926 -3.156 26.158 1.00 71.12 218 ASN A O 1
ATOM 1636 N N . ALA A 1 219 ? -27.121 -1.529 27.136 1.00 62.16 219 ALA A N 1
ATOM 1637 C CA . ALA A 1 219 ? -27.108 -2.110 28.482 1.00 62.16 219 ALA A CA 1
ATOM 1638 C C . ALA A 1 219 ? -27.550 -3.591 28.531 1.00 62.16 219 ALA A C 1
ATOM 1640 O O . ALA A 1 219 ? -27.095 -4.325 29.403 1.00 62.16 219 ALA A O 1
ATOM 1641 N N . GLY A 1 220 ? -28.393 -4.041 27.589 1.00 58.12 220 GLY A N 1
ATOM 1642 C CA . GLY A 1 220 ? -28.879 -5.425 27.495 1.00 58.12 220 GLY A CA 1
ATOM 1643 C C . GLY A 1 220 ? -28.272 -6.292 26.381 1.00 58.12 220 GLY A C 1
ATOM 1644 O O . GLY A 1 220 ? -28.663 -7.448 26.264 1.00 58.12 220 GLY A O 1
ATOM 1645 N N . GLN A 1 221 ? -27.363 -5.768 25.546 1.00 58.25 221 GLN A N 1
ATOM 1646 C CA . GLN A 1 221 ? -26.760 -6.504 24.413 1.00 58.25 221 GLN A CA 1
ATOM 1647 C C . GLN A 1 221 ? -25.292 -6.903 24.637 1.00 58.25 221 GLN A C 1
ATOM 1649 O O . GLN A 1 221 ? -24.690 -7.530 23.766 1.00 58.25 221 GLN A O 1
ATOM 1654 N N . ARG A 1 222 ? -24.727 -6.589 25.811 1.00 56.31 222 ARG A N 1
ATOM 1655 C CA . ARG A 1 222 ? -23.311 -6.836 26.143 1.00 56.31 222 ARG A CA 1
ATOM 1656 C C . ARG A 1 222 ? -22.891 -8.308 26.045 1.00 56.31 222 ARG A C 1
ATOM 1658 O O . ARG A 1 222 ? -21.723 -8.579 25.808 1.00 56.31 222 ARG A O 1
ATOM 1665 N N . ASP A 1 223 ? -23.834 -9.241 26.168 1.00 57.91 223 ASP A N 1
ATOM 1666 C CA . ASP A 1 223 ? -23.533 -10.678 26.200 1.00 57.91 223 ASP A CA 1
ATOM 1667 C C . ASP A 1 223 ? -23.413 -11.327 24.807 1.00 57.91 223 ASP A C 1
ATOM 1669 O O . ASP A 1 223 ? -22.938 -12.456 24.697 1.00 57.91 223 ASP A O 1
ATOM 1673 N N . ALA A 1 224 ? -23.854 -10.653 23.736 1.00 65.44 224 ALA A N 1
ATOM 1674 C CA . ALA A 1 224 ? -23.918 -11.246 22.394 1.00 65.44 224 ALA A CA 1
ATOM 1675 C C . ALA A 1 224 ? -22.717 -10.905 21.494 1.00 65.44 224 ALA A C 1
ATOM 1677 O O . ALA A 1 224 ? -22.487 -11.598 20.504 1.00 65.44 224 ALA A O 1
ATOM 1678 N N . LEU A 1 225 ? -21.968 -9.847 21.813 1.00 74.50 225 LEU A N 1
ATOM 1679 C CA . LEU A 1 225 ? -20.844 -9.361 21.015 1.00 74.50 225 LEU A CA 1
ATOM 1680 C C . LEU A 1 225 ? -19.727 -8.876 21.937 1.00 74.50 225 LEU A C 1
ATOM 1682 O O . LEU A 1 225 ? -19.966 -8.043 22.807 1.00 74.50 225 LEU A O 1
ATOM 1686 N N . SER A 1 226 ? -18.501 -9.348 21.710 1.00 85.31 226 SER A N 1
ATOM 1687 C CA . SER A 1 226 ? -17.326 -8.818 22.399 1.00 85.31 226 SER A CA 1
ATOM 1688 C C . SER A 1 226 ? -17.025 -7.407 21.907 1.00 85.31 226 SER A C 1
ATOM 1690 O O . SER A 1 226 ? -16.845 -7.174 20.710 1.00 85.31 226 SER A O 1
ATOM 1692 N N . VAL A 1 227 ? -16.971 -6.460 22.837 1.00 87.31 227 VAL A N 1
ATOM 1693 C CA . VAL A 1 227 ? -16.708 -5.050 22.545 1.00 87.31 227 VAL A CA 1
ATOM 1694 C C . VAL A 1 227 ? -15.419 -4.652 23.232 1.00 87.31 227 VAL A C 1
ATOM 1696 O O . VAL A 1 227 ? -15.212 -4.987 24.393 1.00 87.31 227 VAL A O 1
ATOM 1699 N N . ILE A 1 228 ? -14.548 -3.947 22.522 1.00 88.50 228 ILE A N 1
ATOM 1700 C CA . ILE A 1 228 ? -13.276 -3.469 23.058 1.00 88.50 228 ILE A CA 1
ATOM 1701 C C . ILE A 1 228 ? -13.226 -1.962 22.863 1.00 88.50 228 ILE A C 1
ATOM 1703 O O . ILE A 1 228 ? -13.087 -1.477 21.740 1.00 88.50 228 ILE A O 1
ATOM 1707 N N . GLY A 1 229 ? -13.352 -1.214 23.954 1.00 89.06 229 GLY A N 1
ATOM 1708 C CA . GLY A 1 229 ? -13.116 0.219 23.940 1.00 89.06 229 GLY A CA 1
ATOM 1709 C C . GLY A 1 229 ? -11.626 0.520 23.885 1.00 89.06 229 GLY A C 1
ATOM 1710 O O . GLY A 1 229 ? -10.811 -0.170 24.493 1.00 89.06 229 GLY A O 1
ATOM 1711 N N . ILE A 1 230 ? -11.266 1.576 23.174 1.00 88.00 230 ILE A N 1
ATOM 1712 C CA . ILE A 1 230 ? -9.925 2.145 23.183 1.00 88.00 230 ILE A CA 1
ATOM 1713 C C . ILE A 1 230 ? -10.071 3.640 23.432 1.00 88.00 230 ILE A C 1
ATOM 1715 O O . ILE A 1 230 ? -10.604 4.368 22.594 1.00 88.00 230 ILE A O 1
ATOM 1719 N N . SER A 1 231 ? -9.580 4.098 24.580 1.00 86.19 231 SER A N 1
ATOM 1720 C CA . SER A 1 231 ? -9.405 5.524 24.838 1.00 86.19 231 SER A CA 1
ATOM 1721 C C . SER A 1 231 ? -8.067 5.968 24.261 1.00 86.19 231 SER A C 1
ATOM 1723 O O . SER A 1 231 ? -7.008 5.513 24.697 1.00 86.19 231 SER A O 1
ATOM 1725 N N . VAL A 1 232 ? -8.125 6.881 23.304 1.00 81.56 232 VAL A N 1
ATOM 1726 C CA . VAL A 1 232 ? -6.990 7.410 22.551 1.00 81.56 232 VAL A CA 1
ATOM 1727 C C . VAL A 1 232 ? -6.592 8.752 23.151 1.00 81.56 232 VAL A C 1
ATOM 1729 O O . VAL A 1 232 ? -7.369 9.705 23.103 1.00 81.56 232 VAL A O 1
ATOM 1732 N N . ALA A 1 233 ? -5.401 8.829 23.735 1.00 77.56 233 ALA A N 1
ATOM 1733 C CA . ALA A 1 233 ? -4.839 10.059 24.271 1.00 77.56 233 ALA A CA 1
ATOM 1734 C C . ALA A 1 233 ? -3.397 10.248 23.787 1.00 77.56 233 ALA A C 1
ATOM 1736 O O . ALA A 1 233 ? -2.737 9.301 23.357 1.00 77.56 233 ALA A O 1
ATOM 1737 N N . GLU A 1 234 ? -2.888 11.469 23.929 1.00 71.81 234 GLU A N 1
ATOM 1738 C CA . GLU A 1 234 ? -1.501 11.781 23.600 1.00 71.81 234 GLU A CA 1
ATOM 1739 C C . GLU A 1 234 ? -0.542 10.839 24.355 1.00 71.81 234 GLU A C 1
ATOM 1741 O O . GLU A 1 234 ? -0.615 10.692 25.580 1.00 71.81 234 GLU A O 1
ATOM 1746 N N . GLY A 1 235 ? 0.324 10.154 23.604 1.00 69.19 235 GLY A N 1
ATOM 1747 C CA . GLY A 1 235 ? 1.334 9.222 24.121 1.00 69.19 235 GLY A CA 1
ATOM 1748 C C . GLY A 1 235 ? 0.818 7.874 24.644 1.00 69.19 235 GLY A C 1
ATOM 1749 O O . GLY A 1 235 ? 1.634 7.051 25.067 1.00 69.19 235 GLY A O 1
ATOM 1750 N N . ARG A 1 236 ? -0.502 7.621 24.657 1.00 78.81 236 ARG A N 1
ATOM 1751 C CA . ARG A 1 236 ? -1.051 6.351 25.161 1.00 78.81 236 ARG A CA 1
ATOM 1752 C C . ARG A 1 236 ? -2.412 5.962 24.592 1.00 78.81 236 ARG A C 1
ATOM 1754 O O . ARG A 1 236 ? -3.326 6.779 24.492 1.00 78.81 236 ARG A O 1
ATOM 1761 N N . TRP A 1 237 ? -2.596 4.668 24.358 1.00 85.56 237 TRP A N 1
ATOM 1762 C CA . TRP A 1 237 ? -3.908 4.050 24.164 1.00 85.56 237 TRP A CA 1
ATOM 1763 C C . TRP A 1 237 ? -4.251 3.197 25.373 1.00 85.56 237 TRP A C 1
ATOM 1765 O O . TRP A 1 237 ? -3.429 2.418 25.849 1.00 85.56 237 TRP A O 1
ATOM 1775 N N . THR A 1 238 ? -5.471 3.341 25.874 1.00 87.88 238 THR A N 1
ATOM 1776 C CA . THR A 1 238 ? -5.982 2.523 26.974 1.00 87.88 238 THR A CA 1
ATOM 1777 C C . THR A 1 238 ? -7.051 1.591 26.439 1.00 87.88 238 THR A C 1
ATOM 1779 O O . THR A 1 238 ? -8.119 2.043 26.025 1.00 87.88 238 THR A O 1
ATOM 1782 N N . VAL A 1 239 ? -6.742 0.298 26.429 1.00 86.69 239 VAL A N 1
ATOM 1783 C CA . VAL A 1 239 ? -7.639 -0.771 25.990 1.00 86.69 239 VAL A CA 1
ATOM 1784 C C . VAL A 1 239 ? -8.583 -1.129 27.140 1.00 86.69 239 VAL A C 1
ATOM 1786 O O . VAL A 1 239 ? -8.167 -1.260 28.285 1.00 86.69 239 VAL A O 1
ATOM 1789 N N . MET A 1 240 ? -9.872 -1.256 26.852 1.00 87.88 240 MET A N 1
ATOM 1790 C CA . MET A 1 240 ? -10.924 -1.501 27.837 1.00 87.88 240 MET A CA 1
ATOM 1791 C C . MET A 1 240 ? -11.837 -2.625 27.335 1.00 87.88 240 MET A C 1
ATOM 1793 O O . MET A 1 240 ? -12.754 -2.385 26.542 1.00 87.88 240 MET A O 1
ATOM 1797 N N . PRO A 1 241 ? -11.590 -3.877 27.753 1.00 85.81 241 PRO A N 1
ATOM 1798 C CA . PRO A 1 241 ? -12.452 -4.994 27.394 1.00 85.81 241 PRO A CA 1
ATOM 1799 C C . PRO A 1 241 ? -13.864 -4.797 27.962 1.00 85.81 241 PRO A C 1
ATOM 1801 O O . PRO A 1 241 ? -14.038 -4.567 29.155 1.00 85.81 241 PRO A O 1
ATOM 1804 N N . ASN A 1 242 ? -14.883 -4.935 27.116 1.00 82.00 242 ASN A N 1
ATOM 1805 C CA . ASN A 1 242 ? -16.312 -4.825 27.439 1.00 82.00 242 ASN A CA 1
ATOM 1806 C C . ASN A 1 242 ? -16.768 -3.469 28.008 1.00 82.00 242 ASN A C 1
ATOM 1808 O O . ASN A 1 242 ? -17.874 -3.359 28.547 1.00 82.00 242 ASN A O 1
ATOM 1812 N N . GLU A 1 243 ? -15.956 -2.428 27.851 1.00 85.88 243 GLU A N 1
ATOM 1813 C CA . GLU A 1 243 ? -16.264 -1.066 28.273 1.00 85.88 243 GLU A CA 1
ATOM 1814 C C . GLU A 1 243 ? -15.993 -0.096 27.121 1.00 85.88 243 GLU A C 1
ATOM 1816 O O . GLU A 1 243 ? -15.015 -0.228 26.392 1.00 85.88 243 GLU A O 1
ATOM 1821 N N . VAL A 1 244 ? -16.882 0.881 26.946 1.00 87.00 244 VAL A N 1
ATOM 1822 C CA . VAL A 1 244 ? -16.757 1.942 25.943 1.00 87.00 244 VAL A CA 1
ATOM 1823 C C . VAL A 1 244 ? -16.775 3.263 26.689 1.00 87.00 244 VAL A C 1
ATOM 1825 O O . VAL A 1 244 ? -17.833 3.741 27.087 1.00 87.00 244 VAL A O 1
ATOM 1828 N N . SER A 1 245 ? -15.595 3.841 26.894 1.00 86.19 245 SER A N 1
ATOM 1829 C CA . SER A 1 245 ? -15.441 5.110 27.597 1.00 86.19 245 SER A CA 1
ATOM 1830 C C . SER A 1 245 ? -14.345 5.960 26.950 1.00 86.19 245 SER A C 1
ATOM 1832 O O . SER A 1 245 ? -13.291 5.434 26.598 1.00 86.19 245 SER A O 1
ATOM 1834 N N . PRO A 1 246 ? -14.545 7.280 26.793 1.00 83.62 246 PRO A N 1
ATOM 1835 C CA . PRO A 1 246 ? -13.481 8.198 26.403 1.00 83.62 246 PRO A CA 1
ATOM 1836 C C . PRO A 1 246 ? -12.566 8.560 27.583 1.00 83.62 246 PRO A C 1
ATOM 1838 O O . PRO A 1 246 ? -11.525 9.170 27.374 1.00 83.62 246 PRO A O 1
ATOM 1841 N N . MET A 1 247 ? -12.953 8.247 28.825 1.00 84.44 247 MET A N 1
ATOM 1842 C CA . MET A 1 247 ? -12.172 8.523 30.032 1.00 84.44 247 MET A CA 1
ATOM 1843 C C . MET A 1 247 ? -12.078 7.238 30.863 1.00 84.44 247 MET A C 1
ATOM 1845 O O . MET A 1 247 ? -13.005 6.945 31.618 1.00 84.44 247 MET A O 1
ATOM 1849 N N . PRO A 1 248 ? -10.992 6.458 30.734 1.00 78.12 248 PRO A N 1
ATOM 1850 C CA . PRO A 1 248 ? -10.840 5.208 31.469 1.00 78.12 248 PRO A CA 1
ATOM 1851 C C . PRO A 1 248 ? -10.780 5.497 32.973 1.00 78.12 248 PRO A C 1
ATOM 1853 O O . PRO A 1 248 ? -9.881 6.202 33.439 1.00 78.12 248 PRO A O 1
ATOM 1856 N N . ILE A 1 249 ? -11.725 4.958 33.746 1.00 68.31 249 ILE A N 1
ATOM 1857 C CA . ILE A 1 249 ? -11.721 5.051 35.211 1.00 68.31 249 ILE A CA 1
ATOM 1858 C C . ILE A 1 249 ? -11.294 3.688 35.758 1.00 68.31 249 ILE A C 1
ATOM 1860 O O . ILE A 1 249 ? -12.084 2.756 35.800 1.00 68.31 249 ILE A O 1
ATOM 1864 N N . GLY A 1 250 ? -10.040 3.577 36.204 1.00 61.69 250 GLY A N 1
ATOM 1865 C CA . GLY A 1 250 ? -9.539 2.356 36.850 1.00 61.69 250 GLY A CA 1
ATOM 1866 C C . GLY A 1 250 ? -8.940 1.303 35.914 1.00 61.69 250 GLY A C 1
ATOM 1867 O O . GLY A 1 250 ? -8.764 0.166 36.343 1.00 61.69 250 GLY A O 1
ATOM 1868 N N . ALA A 1 251 ? -8.597 1.662 34.673 1.00 61.78 251 ALA A N 1
ATOM 1869 C CA . ALA A 1 251 ? -7.815 0.782 33.806 1.00 61.78 251 ALA A CA 1
ATOM 1870 C C . ALA A 1 251 ? -6.433 0.507 34.429 1.00 61.78 251 ALA A C 1
ATOM 1872 O O . ALA A 1 251 ? -5.714 1.446 34.776 1.00 61.78 251 ALA A O 1
ATOM 1873 N N . GLY A 1 252 ? -6.089 -0.774 34.590 1.00 62.53 252 GLY A N 1
ATOM 1874 C CA . GLY A 1 252 ? -4.765 -1.204 35.039 1.00 62.53 252 GLY A CA 1
ATOM 1875 C C . GLY A 1 252 ? -3.688 -0.917 33.989 1.00 62.53 252 GLY A C 1
ATOM 1876 O O . GLY A 1 252 ? -3.972 -0.866 32.789 1.00 62.53 252 GLY A O 1
ATOM 1877 N N . ASP A 1 253 ? -2.441 -0.754 34.435 1.00 68.38 253 ASP A N 1
ATOM 1878 C CA . ASP A 1 253 ? -1.286 -0.477 33.564 1.00 68.38 253 ASP A CA 1
ATOM 1879 C C . ASP A 1 253 ? -1.055 -1.587 32.509 1.00 68.38 253 ASP A C 1
ATOM 1881 O O . ASP A 1 253 ? -0.437 -1.353 31.461 1.00 68.38 253 ASP A O 1
ATOM 1885 N N . GLU A 1 254 ? -1.585 -2.796 32.742 1.00 69.38 254 GLU A N 1
ATOM 1886 C CA . GLU A 1 254 ? -1.544 -3.914 31.793 1.00 69.38 254 GLU A CA 1
ATOM 1887 C C . GLU A 1 254 ? -2.256 -3.636 30.459 1.00 69.38 254 GLU A C 1
ATOM 1889 O O . GLU A 1 254 ? -1.845 -4.191 29.446 1.00 69.38 254 GLU A O 1
ATOM 1894 N N . PHE A 1 255 ? -3.235 -2.727 30.411 1.00 76.00 255 PHE A N 1
ATOM 1895 C CA . PHE A 1 255 ? -3.989 -2.402 29.191 1.00 76.00 255 PHE A CA 1
ATOM 1896 C C . PHE A 1 255 ? -3.595 -1.061 28.562 1.00 76.00 255 PHE A C 1
ATOM 1898 O O . PHE A 1 255 ? -4.302 -0.524 27.705 1.00 76.00 255 PHE A O 1
ATOM 1905 N N . VAL A 1 256 ? -2.464 -0.498 28.990 1.00 80.06 256 VAL A N 1
ATOM 1906 C CA . VAL A 1 256 ? -1.935 0.753 28.447 1.00 80.06 256 VAL A CA 1
ATOM 1907 C C . VAL A 1 256 ? -0.845 0.451 27.424 1.00 80.06 256 VAL A C 1
ATOM 1909 O O . VAL A 1 256 ? 0.195 -0.126 27.747 1.00 80.06 256 VAL A O 1
ATOM 1912 N N . ILE A 1 257 ? -1.077 0.873 26.188 1.00 76.75 257 ILE A N 1
ATOM 1913 C CA . ILE A 1 257 ? -0.109 0.828 25.094 1.00 76.75 257 ILE A CA 1
ATOM 1914 C C . ILE A 1 257 ? 0.516 2.219 24.998 1.00 76.75 257 ILE A C 1
ATOM 1916 O O . ILE A 1 257 ? -0.183 3.196 24.732 1.00 76.75 257 ILE A O 1
ATOM 1920 N N . THR A 1 258 ? 1.818 2.318 25.254 1.00 70.56 258 THR A N 1
ATOM 1921 C CA . THR A 1 258 ? 2.591 3.570 25.204 1.00 70.56 258 THR A CA 1
ATOM 1922 C C . THR A 1 258 ? 3.566 3.534 24.038 1.00 70.56 258 THR A C 1
ATOM 1924 O O . THR A 1 258 ? 4.136 2.483 23.752 1.00 70.56 258 THR A O 1
ATOM 1927 N N . TRP A 1 259 ? 3.821 4.675 23.407 1.00 67.69 259 TRP A N 1
ATOM 1928 C CA . TRP A 1 259 ? 4.859 4.806 22.383 1.00 67.69 259 TRP A CA 1
ATOM 1929 C C . TRP A 1 259 ? 5.835 5.917 22.772 1.00 67.69 259 TRP A C 1
ATOM 1931 O O . TRP A 1 259 ? 5.423 6.967 23.259 1.00 67.69 259 TRP A O 1
ATOM 1941 N N . GLU A 1 260 ? 7.133 5.657 22.604 1.00 50.62 260 GLU A N 1
ATOM 1942 C CA . GLU A 1 260 ? 8.180 6.516 23.172 1.00 50.62 260 GLU A CA 1
ATOM 1943 C C . GLU A 1 260 ? 8.627 7.654 22.238 1.00 50.62 260 GLU A C 1
ATOM 1945 O O . GLU A 1 260 ? 9.007 8.697 22.749 1.00 50.62 260 GLU A O 1
ATOM 1950 N N . ASP A 1 261 ? 8.529 7.522 20.904 1.00 45.97 261 ASP A N 1
ATOM 1951 C CA . ASP A 1 261 ? 9.185 8.478 19.981 1.00 45.97 261 ASP A CA 1
ATOM 1952 C C . ASP A 1 261 ? 8.493 8.680 18.611 1.00 45.97 261 ASP A C 1
ATOM 1954 O O . ASP A 1 261 ? 9.039 9.329 17.716 1.00 45.97 261 ASP A O 1
ATOM 1958 N N . THR A 1 262 ? 7.293 8.136 18.402 1.00 49.78 262 THR A N 1
ATOM 1959 C CA . THR A 1 262 ? 6.543 8.284 17.140 1.00 49.78 262 THR A CA 1
ATOM 1960 C C . THR A 1 262 ? 5.316 9.159 17.337 1.00 49.78 262 THR A C 1
ATOM 1962 O O . THR A 1 262 ? 4.611 9.010 18.328 1.00 49.78 262 THR A O 1
ATOM 1965 N N . GLU A 1 263 ? 5.064 10.079 16.406 1.00 51.19 263 GLU A N 1
ATOM 1966 C CA . GLU A 1 263 ? 3.855 10.911 16.381 1.00 51.19 263 GLU A CA 1
ATOM 1967 C C . GLU A 1 263 ? 2.595 10.063 16.651 1.00 51.19 263 GLU A C 1
ATOM 1969 O O . GLU A 1 263 ? 2.486 8.936 16.160 1.00 51.19 263 GLU A O 1
ATOM 1974 N N . GLU A 1 264 ? 1.675 10.587 17.473 1.00 50.03 264 GLU A N 1
ATOM 1975 C CA . GLU A 1 264 ? 0.420 9.916 17.841 1.00 50.03 264 GLU A CA 1
ATOM 1976 C C . GLU A 1 264 ? -0.291 9.392 16.580 1.00 50.03 264 GLU A C 1
ATOM 1978 O O . GLU A 1 264 ? -0.531 10.174 15.651 1.00 50.03 264 GLU A O 1
ATOM 1983 N N . PRO A 1 265 ? -0.652 8.095 16.508 1.00 53.97 265 PRO A N 1
ATOM 1984 C CA . PRO A 1 265 ? -1.369 7.591 15.351 1.00 53.97 265 PRO A CA 1
ATOM 1985 C C . PRO A 1 265 ? -2.749 8.252 15.311 1.00 53.97 265 PRO A C 1
ATOM 1987 O O . PRO A 1 265 ? -3.563 8.086 16.220 1.00 53.97 265 PRO A O 1
ATOM 1990 N N . PHE A 1 266 ? -3.000 9.032 14.261 1.00 54.56 266 PHE A N 1
ATOM 1991 C CA . PHE A 1 266 ? -4.241 9.782 14.116 1.00 54.56 266 PHE A CA 1
ATOM 1992 C C . PHE A 1 266 ? -5.442 8.853 13.941 1.00 54.56 266 PHE A C 1
ATOM 1994 O O . PHE A 1 266 ? -5.456 7.976 13.074 1.00 54.56 266 PHE A O 1
ATOM 2001 N N . ILE A 1 267 ? -6.478 9.102 14.740 1.00 62.84 267 ILE A N 1
ATOM 2002 C CA . ILE A 1 267 ? -7.744 8.371 14.718 1.00 62.84 267 ILE A CA 1
ATOM 2003 C C . ILE A 1 267 ? -8.885 9.379 14.599 1.00 62.84 267 ILE A C 1
ATOM 2005 O O . ILE A 1 267 ? -8.999 10.310 15.400 1.00 62.84 267 ILE A O 1
ATOM 2009 N N . ALA A 1 268 ? -9.762 9.166 13.615 1.00 68.25 268 ALA A N 1
ATOM 2010 C CA . ALA A 1 268 ? -10.979 9.950 13.422 1.00 68.25 268 ALA A CA 1
ATOM 2011 C C . ALA A 1 268 ? -12.058 9.543 14.444 1.00 68.25 268 ALA A C 1
ATOM 2013 O O . ALA A 1 268 ? -13.023 8.854 14.116 1.00 68.25 268 ALA A O 1
ATOM 2014 N N . ALA A 1 269 ? -11.879 9.939 15.704 1.00 72.62 269 ALA A N 1
ATOM 2015 C CA . ALA A 1 269 ? -12.795 9.596 16.786 1.00 72.62 269 ALA A CA 1
ATOM 2016 C C . ALA A 1 269 ? -14.126 10.383 16.691 1.00 72.62 269 ALA A C 1
ATOM 2018 O O . ALA A 1 269 ? -14.096 11.589 16.427 1.00 72.62 269 ALA A O 1
ATOM 2019 N N . PRO A 1 270 ? -15.288 9.747 16.936 1.00 84.25 270 PRO A N 1
ATOM 2020 C CA . PRO A 1 270 ? -15.476 8.334 17.277 1.00 84.25 270 PRO A CA 1
ATOM 2021 C C . PRO A 1 270 ? -15.253 7.411 16.069 1.00 84.25 270 PRO A C 1
ATOM 2023 O O . PRO A 1 270 ? -15.653 7.728 14.950 1.00 84.25 270 PRO A O 1
ATOM 2026 N N . THR A 1 271 ? -14.632 6.252 16.291 1.00 87.06 271 THR A N 1
ATOM 2027 C CA . THR A 1 271 ? -14.454 5.215 15.261 1.00 87.06 271 THR A CA 1
ATOM 2028 C C . THR A 1 271 ? -14.981 3.872 15.754 1.00 87.06 271 THR A C 1
ATOM 2030 O O . THR A 1 271 ? -14.671 3.457 16.869 1.00 87.06 271 THR A O 1
ATOM 2033 N N . PHE A 1 272 ? -15.724 3.170 14.902 1.00 88.06 272 PHE A N 1
ATOM 2034 C CA . PHE A 1 272 ? -16.183 1.800 15.113 1.00 88.06 272 PHE A CA 1
ATOM 2035 C C . PHE A 1 272 ? -15.552 0.891 14.063 1.00 88.06 272 PHE A C 1
ATOM 2037 O O . PHE A 1 272 ? -15.610 1.189 12.871 1.00 88.06 272 PHE A O 1
ATOM 2044 N N . ILE A 1 273 ? -14.960 -0.217 14.501 1.00 88.19 273 ILE A N 1
ATOM 2045 C CA . ILE A 1 273 ? -14.280 -1.183 13.637 1.00 88.19 273 ILE A CA 1
ATOM 2046 C C . ILE A 1 273 ? -14.833 -2.566 13.956 1.00 88.19 273 ILE A C 1
ATOM 2048 O O . ILE A 1 273 ? -14.657 -3.073 15.063 1.00 88.19 273 ILE A O 1
ATOM 2052 N N . ALA A 1 274 ? -15.505 -3.180 12.988 1.00 89.44 274 ALA A N 1
ATOM 2053 C CA . ALA A 1 274 ? -15.947 -4.561 13.091 1.00 89.44 274 ALA A CA 1
ATOM 2054 C C . ALA A 1 274 ? -14.814 -5.485 12.639 1.00 89.44 274 ALA A C 1
ATOM 2056 O O . ALA A 1 274 ? -14.299 -5.351 11.527 1.00 89.44 274 ALA A O 1
ATOM 2057 N N . VAL A 1 275 ? -14.432 -6.420 13.504 1.00 87.62 275 VAL A N 1
ATOM 2058 C CA . VAL A 1 275 ? -13.393 -7.419 13.257 1.00 87.62 275 VAL A CA 1
ATOM 2059 C C . VAL A 1 275 ? -14.040 -8.800 13.299 1.00 87.62 275 VAL A C 1
ATOM 2061 O O . VAL A 1 275 ? -14.709 -9.122 14.278 1.00 87.62 275 VAL A O 1
ATOM 2064 N N . ARG A 1 276 ? -13.849 -9.601 12.248 1.00 87.62 276 ARG A N 1
ATOM 2065 C CA . ARG A 1 276 ? -14.275 -11.003 12.149 1.00 87.62 276 ARG A CA 1
ATOM 2066 C C . ARG A 1 276 ? -13.075 -11.867 11.796 1.00 87.62 276 ARG A C 1
ATOM 2068 O O . ARG A 1 276 ? -12.344 -11.523 10.869 1.00 87.62 276 ARG A O 1
ATOM 2075 N N . ASP A 1 277 ? -12.850 -12.955 12.524 1.00 84.38 277 ASP A N 1
ATOM 2076 C CA . ASP A 1 277 ? -11.688 -13.832 12.333 1.00 84.38 277 ASP A CA 1
ATOM 2077 C C . ASP A 1 277 ? -10.363 -13.043 12.263 1.00 84.38 277 ASP A C 1
ATOM 2079 O O . ASP A 1 277 ? -9.472 -13.349 11.466 1.00 84.38 277 ASP A O 1
ATOM 2083 N N . ARG A 1 278 ? -10.227 -11.990 13.088 1.00 77.31 278 ARG A N 1
ATOM 2084 C CA . ARG A 1 278 ? -9.071 -11.065 13.113 1.00 77.31 278 ARG A CA 1
ATOM 2085 C C . ARG A 1 278 ? -8.909 -10.156 11.882 1.00 77.31 278 ARG A C 1
ATOM 2087 O O . ARG A 1 278 ? -7.939 -9.399 11.811 1.00 77.31 278 ARG A O 1
ATOM 2094 N N . ILE A 1 279 ? -9.834 -10.199 10.929 1.00 77.19 279 ILE A N 1
ATOM 2095 C CA . ILE A 1 279 ? -9.883 -9.345 9.739 1.00 77.19 279 ILE A CA 1
ATOM 2096 C C . ILE A 1 279 ? -10.903 -8.228 9.957 1.00 77.19 279 ILE A C 1
ATOM 2098 O O . ILE A 1 279 ? -11.997 -8.461 10.460 1.00 77.19 279 ILE A O 1
ATOM 2102 N N . VAL A 1 280 ? -10.571 -7.004 9.564 1.00 81.06 280 VAL A N 1
ATOM 2103 C CA . VAL A 1 280 ? -11.515 -5.886 9.590 1.00 81.06 280 VAL A CA 1
ATOM 2104 C C . VAL A 1 280 ? -12.548 -6.082 8.486 1.00 81.06 280 VAL A C 1
ATOM 2106 O O . VAL A 1 280 ? -12.197 -6.189 7.314 1.00 81.06 280 VAL A O 1
ATOM 2109 N N . VAL A 1 281 ? -13.824 -6.116 8.853 1.00 82.75 281 VAL A N 1
ATOM 2110 C CA . VAL A 1 281 ? -14.950 -6.326 7.929 1.00 82.75 281 VAL A CA 1
ATOM 2111 C C . VAL A 1 281 ? -15.786 -5.072 7.698 1.00 82.75 281 VAL A C 1
ATOM 2113 O O . VAL A 1 281 ? -16.494 -4.987 6.702 1.00 82.75 281 VAL A O 1
ATOM 2116 N N . GLY A 1 282 ? -15.666 -4.075 8.572 1.00 85.75 282 GLY A N 1
ATOM 2117 C CA . GLY A 1 282 ? -16.373 -2.809 8.432 1.00 85.75 282 GLY A CA 1
ATOM 2118 C C . GLY A 1 282 ? -15.750 -1.730 9.302 1.00 85.75 282 GLY A C 1
ATOM 2119 O O . GLY A 1 282 ? -15.224 -2.019 10.379 1.00 85.75 282 GLY A O 1
ATOM 2120 N N . VAL A 1 283 ? -15.813 -0.486 8.833 1.00 84.25 283 VAL A N 1
ATOM 2121 C CA . VAL A 1 283 ? -15.341 0.691 9.564 1.00 84.25 283 VAL A CA 1
ATOM 2122 C C . VAL A 1 283 ? -16.378 1.800 9.441 1.00 84.25 283 VAL A C 1
ATOM 2124 O O . VAL A 1 283 ? -16.993 1.965 8.393 1.00 84.25 283 VAL A O 1
ATOM 2127 N N . ALA A 1 284 ? -16.573 2.558 10.514 1.00 84.00 284 ALA A N 1
ATOM 2128 C CA . ALA A 1 284 ? -17.327 3.800 10.491 1.00 84.00 284 ALA A CA 1
ATOM 2129 C C . ALA A 1 284 ? -16.642 4.849 11.362 1.00 84.00 284 ALA A C 1
ATOM 2131 O O . ALA A 1 284 ? -16.247 4.563 12.493 1.00 84.00 284 ALA A O 1
ATOM 2132 N N . THR A 1 285 ? -16.511 6.068 10.847 1.00 82.31 285 THR A N 1
ATOM 2133 C CA . THR A 1 285 ? -15.763 7.157 11.493 1.00 82.31 285 THR A CA 1
ATOM 2134 C C . THR A 1 285 ? -16.600 8.426 11.597 1.00 82.31 285 THR A C 1
ATOM 2136 O O . THR A 1 285 ? -17.394 8.725 10.706 1.00 82.31 285 THR A O 1
ATOM 2139 N N . GLY A 1 286 ? -16.390 9.219 12.647 1.00 75.44 286 GLY A N 1
ATOM 2140 C CA . GLY A 1 286 ? -16.951 10.565 12.770 1.00 75.44 286 GLY A CA 1
ATOM 2141 C C . GLY A 1 286 ? -18.482 10.592 12.770 1.00 75.44 286 GLY A C 1
ATOM 2142 O O . GLY A 1 286 ? -19.118 10.093 13.694 1.00 75.44 286 GLY A O 1
ATOM 2143 N N . LYS A 1 287 ? -19.080 11.211 11.744 1.00 70.00 287 LYS A N 1
ATOM 2144 C CA . LYS A 1 287 ? -20.540 11.365 11.635 1.00 70.00 287 LYS A CA 1
ATOM 2145 C C . LYS A 1 287 ? -21.243 10.040 11.334 1.00 70.00 287 LYS A C 1
ATOM 2147 O O . LYS A 1 287 ? -22.275 9.767 11.935 1.00 70.00 287 LYS A O 1
ATOM 2152 N N . ASP A 1 288 ? -20.654 9.201 10.484 1.00 70.12 288 ASP A N 1
ATOM 2153 C CA . ASP A 1 288 ? -21.233 7.905 10.104 1.00 70.12 288 ASP A CA 1
ATOM 2154 C C . ASP A 1 288 ? -21.300 6.960 11.306 1.00 70.12 288 ASP A C 1
ATOM 2156 O O . ASP A 1 288 ? -22.279 6.246 11.506 1.00 70.12 288 ASP A O 1
ATOM 2160 N N . ALA A 1 289 ? -20.278 7.015 12.161 1.00 72.06 289 ALA A N 1
ATOM 2161 C CA . ALA A 1 289 ? -20.240 6.323 13.443 1.00 72.06 289 ALA A CA 1
ATOM 2162 C C . ALA A 1 289 ? -21.428 6.702 14.351 1.00 72.06 289 ALA A C 1
ATOM 2164 O O . ALA A 1 289 ? -22.030 5.838 14.990 1.00 72.06 289 ALA A O 1
ATOM 2165 N N . SER A 1 290 ? -21.802 7.979 14.378 1.00 69.31 290 SER A N 1
ATOM 2166 C CA . SER A 1 290 ? -22.938 8.467 15.167 1.00 69.31 290 SER A CA 1
ATOM 2167 C C . SER A 1 290 ? -24.282 8.137 14.539 1.00 69.31 290 SER A C 1
ATOM 2169 O O . SER A 1 290 ? -25.168 7.646 15.227 1.00 69.31 290 SER A O 1
ATOM 2171 N N . GLU A 1 291 ? -24.424 8.312 13.227 1.00 72.00 291 GLU A N 1
ATOM 2172 C CA . GLU A 1 291 ? -25.645 7.922 12.511 1.00 72.00 291 GLU A CA 1
ATOM 2173 C C . GLU A 1 291 ? -25.913 6.412 12.632 1.00 72.00 291 GLU A C 1
ATOM 2175 O O . GLU A 1 291 ? -27.061 5.967 12.713 1.00 72.00 291 GLU A O 1
ATOM 2180 N N . LEU A 1 292 ? -24.856 5.597 12.705 1.00 72.06 292 LEU A N 1
ATOM 2181 C CA . LEU A 1 292 ? -24.981 4.170 12.967 1.00 72.06 292 LEU A CA 1
ATOM 2182 C C . LEU A 1 292 ? -25.568 3.908 14.355 1.00 72.06 292 LEU A C 1
ATOM 2184 O O . LEU A 1 292 ? -26.553 3.174 14.436 1.00 72.06 292 LEU A O 1
ATOM 2188 N N . ILE A 1 293 ? -25.059 4.543 15.415 1.00 70.38 293 ILE A N 1
ATOM 2189 C CA . ILE A 1 293 ? -25.563 4.327 16.782 1.00 70.38 293 ILE A CA 1
ATOM 2190 C C . ILE A 1 293 ? -27.050 4.695 16.933 1.00 70.38 293 ILE A C 1
ATOM 2192 O O . ILE A 1 293 ? -27.772 4.078 17.723 1.00 70.38 293 ILE A O 1
ATOM 2196 N N . GLU A 1 294 ? -27.539 5.637 16.121 1.00 66.06 294 GLU A N 1
ATOM 2197 C CA . GLU A 1 294 ? -28.953 6.009 16.080 1.00 66.06 294 GLU A CA 1
ATOM 2198 C C . GLU A 1 294 ? -29.846 4.881 15.538 1.00 66.06 294 GLU A C 1
ATOM 2200 O O . GLU A 1 294 ? -30.991 4.733 15.983 1.00 66.06 294 GLU A O 1
ATOM 2205 N N . THR A 1 295 ? -29.330 4.050 14.624 1.00 63.59 295 THR A N 1
ATOM 2206 C CA . THR A 1 295 ? -30.062 2.940 13.998 1.00 63.59 295 THR A CA 1
ATOM 2207 C C . THR A 1 295 ? -29.752 1.614 14.700 1.00 63.59 295 THR A C 1
ATOM 2209 O O . THR A 1 295 ? -28.759 0.977 14.391 1.00 63.59 295 THR A O 1
ATOM 2212 N N . ASN A 1 296 ? -30.613 1.150 15.616 1.00 63.28 296 ASN A N 1
ATOM 2213 C CA . ASN A 1 296 ? -30.441 -0.044 16.485 1.00 63.28 296 ASN A CA 1
ATOM 2214 C C . ASN A 1 296 ? -29.966 -1.381 15.833 1.00 63.28 296 ASN A C 1
ATOM 2216 O O . ASN A 1 296 ? -29.736 -2.346 16.554 1.00 63.28 296 ASN A O 1
ATOM 2220 N N . ASP A 1 297 ? -29.819 -1.468 14.507 1.00 69.00 297 ASP A N 1
ATOM 2221 C CA . ASP A 1 297 ? -29.305 -2.626 13.750 1.00 69.00 297 ASP A CA 1
ATOM 2222 C C . ASP A 1 297 ? -27.876 -2.424 13.197 1.00 69.00 297 ASP A C 1
ATOM 2224 O O . ASP A 1 297 ? -27.392 -3.200 12.373 1.00 69.00 297 ASP A O 1
ATOM 2228 N N . TRP A 1 298 ? -27.172 -1.374 13.603 1.00 67.38 298 TRP A N 1
ATOM 2229 C CA . TRP A 1 298 ? -25.900 -0.981 12.996 1.00 67.38 298 TRP A CA 1
ATOM 2230 C C . TRP A 1 298 ? -24.755 -1.985 13.173 1.00 67.38 298 TRP A C 1
ATOM 2232 O O . TRP A 1 298 ? -23.939 -2.128 12.267 1.00 67.38 298 TRP A O 1
ATOM 2242 N N . ILE A 1 299 ? -24.730 -2.743 14.275 1.00 72.31 299 ILE A N 1
ATOM 2243 C CA . ILE A 1 299 ? -23.790 -3.860 14.461 1.00 72.31 299 ILE A CA 1
ATOM 2244 C C . ILE A 1 299 ? -24.008 -4.895 13.352 1.00 72.31 299 ILE A C 1
ATOM 2246 O O . ILE A 1 299 ? -23.060 -5.313 12.693 1.00 72.31 299 ILE A O 1
ATOM 2250 N N . ARG A 1 300 ? -25.268 -5.264 13.077 1.00 71.75 300 ARG A N 1
ATOM 2251 C CA . ARG A 1 300 ? -25.591 -6.173 11.968 1.00 71.75 300 ARG A CA 1
ATOM 2252 C C . ARG A 1 300 ? -25.222 -5.574 10.619 1.00 71.75 300 ARG A C 1
ATOM 2254 O O . ARG A 1 300 ? -24.800 -6.325 9.757 1.00 71.75 300 ARG A O 1
ATOM 2261 N N . LYS A 1 301 ? -25.350 -4.258 10.427 1.00 69.81 301 LYS A N 1
ATOM 2262 C CA . LYS A 1 301 ? -24.906 -3.597 9.188 1.00 69.81 301 LYS A CA 1
ATOM 2263 C C . LYS A 1 301 ? -23.388 -3.686 9.008 1.00 69.81 301 LYS A C 1
ATOM 2265 O O . LYS A 1 301 ? -22.940 -4.086 7.942 1.00 69.81 301 LYS A O 1
ATOM 2270 N N . LEU A 1 302 ? -22.607 -3.377 10.047 1.00 70.00 302 LEU A N 1
ATOM 2271 C CA . LEU A 1 302 ? -21.140 -3.421 9.989 1.00 70.00 302 LEU A CA 1
ATOM 2272 C C . LEU A 1 302 ? -20.599 -4.840 9.786 1.00 70.00 302 LEU A C 1
ATOM 2274 O O . LEU A 1 302 ? -19.636 -5.024 9.052 1.00 70.00 302 LEU A O 1
ATOM 2278 N N . PHE A 1 303 ? -21.221 -5.842 10.410 1.00 70.94 303 PHE A N 1
ATOM 2279 C CA . PHE A 1 303 ? -20.844 -7.244 10.220 1.00 70.94 303 PHE A CA 1
ATOM 2280 C C . PHE A 1 303 ? -21.496 -7.892 8.983 1.00 70.94 303 PHE A C 1
ATOM 2282 O O . PHE A 1 303 ? -20.991 -8.898 8.492 1.00 70.94 303 PHE A O 1
ATOM 2289 N N . GLY A 1 304 ? -22.606 -7.355 8.475 1.00 61.41 304 GLY A N 1
ATOM 2290 C CA . GLY A 1 304 ? -23.335 -7.869 7.310 1.00 61.41 304 GLY A CA 1
ATOM 2291 C C . GLY A 1 304 ? -22.759 -7.415 5.969 1.00 61.41 304 GLY A C 1
ATOM 2292 O O . GLY A 1 304 ? -22.902 -8.130 4.985 1.00 61.41 304 GLY A O 1
ATOM 2293 N N . ALA A 1 305 ? -22.033 -6.293 5.936 1.00 55.34 305 ALA A N 1
ATOM 2294 C CA . ALA A 1 305 ? -21.324 -5.809 4.745 1.00 55.34 305 ALA A CA 1
ATOM 2295 C C . ALA A 1 305 ? -20.208 -6.756 4.241 1.00 55.34 305 ALA A C 1
ATOM 2297 O O . ALA A 1 305 ? -19.642 -6.516 3.182 1.00 55.34 305 ALA A O 1
ATOM 2298 N N . ALA A 1 306 ? -19.881 -7.817 4.987 1.00 47.06 306 ALA A N 1
ATOM 2299 C CA . ALA A 1 306 ? -18.910 -8.841 4.596 1.00 47.06 306 ALA A CA 1
ATOM 2300 C C . ALA A 1 306 ? -19.501 -9.988 3.760 1.00 47.06 306 ALA A C 1
ATOM 2302 O O . ALA A 1 306 ? -18.738 -10.760 3.179 1.00 47.06 306 ALA A O 1
ATOM 2303 N N . ASP A 1 307 ? -20.831 -10.126 3.742 1.00 45.41 307 ASP A N 1
ATOM 2304 C CA . ASP A 1 307 ? -21.529 -11.218 3.054 1.00 45.41 307 ASP A CA 1
ATOM 2305 C C . ASP A 1 307 ? -22.067 -10.792 1.663 1.00 45.41 307 ASP A C 1
ATOM 2307 O O . ASP A 1 307 ? -22.677 -11.610 0.967 1.00 45.41 307 ASP A O 1
ATOM 2311 N N . GLU A 1 308 ? -21.830 -9.536 1.255 1.00 44.03 308 GLU A N 1
ATOM 2312 C CA . GLU A 1 308 ? -22.127 -8.962 -0.076 1.00 44.03 308 GLU A CA 1
ATOM 2313 C C . GLU A 1 308 ? -20.856 -8.790 -0.925 1.00 44.03 308 GLU A C 1
ATOM 2315 O O . GLU A 1 308 ? -20.925 -9.087 -2.143 1.00 44.03 308 GLU A O 1
#